Protein AF-A0A977KC44-F1 (afdb_monomer_lite)

Secondary structure (DSSP, 8-state):
-HHHHHHHHHHHHHHHHHHHHHH---HHHHHHHHHHHHHHHHTSTT-PPP-S-HHHHHHHHHHHHHHHHS-HHHHHHHHHHHHHHHHHHHHHHHHHHHHHHHHHHHHHHHHHHHH-S-HHHHHHHHHHHHHHH-HHHHHHHHHHHHHHHHHH-HHHHHHHHHHHHHHHH-----------------PPPHHHHHHHHHHHHGGGHHHHHHHHHHHHHHTT--HHHHHHHHHHHHHT---

pLDDT: mean 77.41, std 10.14, range [39.53, 91.19]

Organism: NCBI:txid940294

Sequence (239 aa):
MSCRQKRAFLDSLAKALTEISKKDANPATITLVESLSSLADNFRPRIACSPLSPKLWDTLNNYLSELLSSDLPKAKRMVENLRDSVLSLQMAELSWQQRTITILGALAALTFLVTGPSLPFYGLLGSSMIAIARPIEGGILSVFWALFLSVTQPILGALVAFAAMMTTFSFVPPSLNLEVPKVEVEAPSEEEVLKLFEEVYGRKGRDLFYFELKQLMIYGMTKEEALSELWKRLVGETT

Foldseek 3Di:
DQLVLLLVLLVLLLVLLVVLCVVDVDVVSVVLSVVSNVVSVVCPPQPARDLDDPVVSVVSVVLSVVLSVDDNVLNSVLSVLNVVLSVQQVVLLVVLLVLLLVLLVVLLVVCCVVPNPDPLSVQSVVLSVCCRRPVVSSLVSLLVSLVVCCVVPVVSSVSSPVSSCCSNPVRDRPPRPSPSPDPPPVQPPLVRLLVLQCVPVPPCSNVVSVVQLVVVVVVPDDSSRSSNVSVCVSVVVDD

Radius of gyration: 27.86 Å; chains: 1; bounding box: 51×46×85 Å

Structure (mmCIF, N/CA/C/O backbone):
data_AF-A0A977KC44-F1
#
_entry.id   AF-A0A977KC44-F1
#
loop_
_atom_site.group_PDB
_atom_site.id
_atom_site.type_symbol
_atom_site.label_atom_id
_atom_site.label_alt_id
_atom_site.label_comp_id
_atom_site.label_asym_id
_atom_site.label_entity_id
_atom_site.label_seq_id
_atom_site.pdbx_PDB_ins_code
_atom_site.Cartn_x
_atom_site.Cartn_y
_atom_site.Cartn_z
_atom_site.occupancy
_atom_site.B_iso_or_equiv
_atom_site.auth_seq_id
_atom_site.auth_comp_id
_atom_site.auth_asym_id
_atom_site.auth_atom_id
_atom_site.pdbx_PDB_model_num
ATOM 1 N N . MET A 1 1 ? -7.286 1.365 -11.464 1.00 49.03 1 MET A N 1
ATOM 2 C CA . MET A 1 1 ? -8.425 1.266 -10.516 1.00 49.03 1 MET A CA 1
ATOM 3 C C . MET A 1 1 ? -8.034 1.498 -9.042 1.00 49.03 1 MET A C 1
ATOM 5 O O . MET A 1 1 ? -8.904 1.860 -8.264 1.00 49.03 1 MET A O 1
ATOM 9 N N . SER A 1 2 ? -6.753 1.415 -8.655 1.00 63.28 2 SER A N 1
ATOM 10 C CA . SER A 1 2 ? -6.283 1.493 -7.255 1.00 63.28 2 SER A CA 1
ATOM 11 C C . SER A 1 2 ? -6.325 2.882 -6.591 1.00 63.28 2 SER A C 1
ATOM 13 O O . SER A 1 2 ? -6.512 2.984 -5.382 1.00 63.28 2 SER A O 1
ATOM 15 N N . CYS A 1 3 ? -6.212 3.972 -7.359 1.00 69.69 3 CYS A N 1
ATOM 16 C CA . CYS A 1 3 ? -6.222 5.342 -6.818 1.00 69.69 3 CYS A CA 1
ATOM 17 C C . CYS A 1 3 ? -7.530 5.710 -6.086 1.00 69.69 3 CYS A C 1
ATOM 19 O O . CYS A 1 3 ? -7.510 6.386 -5.058 1.00 69.69 3 CYS A O 1
ATOM 21 N N . ARG A 1 4 ? -8.681 5.276 -6.622 1.00 74.25 4 ARG A N 1
ATOM 22 C CA . ARG A 1 4 ? -10.002 5.608 -6.064 1.00 74.25 4 ARG A CA 1
ATOM 23 C C . ARG A 1 4 ? -10.259 4.863 -4.755 1.00 74.25 4 ARG A C 1
ATOM 25 O O . ARG A 1 4 ? -10.758 5.469 -3.817 1.00 74.25 4 ARG A O 1
ATOM 32 N N . GLN A 1 5 ? -9.877 3.587 -4.696 1.00 75.50 5 GLN A N 1
ATOM 33 C CA . GLN A 1 5 ? -10.020 2.749 -3.503 1.00 75.50 5 GLN A CA 1
ATOM 34 C C . GLN A 1 5 ? -9.114 3.225 -2.366 1.00 75.50 5 GLN A C 1
ATOM 36 O O . GLN A 1 5 ? -9.592 3.379 -1.249 1.00 75.50 5 GLN A O 1
ATOM 41 N N . LYS A 1 6 ? -7.852 3.567 -2.660 1.00 76.19 6 LYS A N 1
ATOM 42 C CA . LYS A 1 6 ? -6.929 4.163 -1.681 1.00 76.19 6 LYS A CA 1
ATOM 43 C C . LYS A 1 6 ? -7.478 5.455 -1.076 1.00 76.19 6 LYS A C 1
ATOM 45 O O . LYS A 1 6 ? -7.459 5.624 0.137 1.00 76.19 6 LYS A O 1
ATOM 50 N N . ARG A 1 7 ? -8.002 6.362 -1.911 1.00 76.94 7 ARG A N 1
ATOM 51 C CA . ARG A 1 7 ? -8.624 7.605 -1.426 1.00 76.94 7 ARG A CA 1
ATOM 52 C C . ARG A 1 7 ? -9.859 7.316 -0.568 1.00 76.94 7 ARG A C 1
ATOM 54 O O . ARG A 1 7 ? -9.969 7.865 0.518 1.00 76.94 7 ARG A O 1
ATOM 61 N N . ALA A 1 8 ? -10.738 6.424 -1.027 1.00 80.31 8 ALA A N 1
ATOM 62 C CA . ALA A 1 8 ? -11.927 6.031 -0.275 1.00 80.31 8 ALA A CA 1
ATOM 63 C C . ALA A 1 8 ? -11.578 5.415 1.092 1.00 80.31 8 ALA A C 1
ATOM 65 O O . ALA A 1 8 ? -12.231 5.739 2.082 1.00 80.31 8 ALA A O 1
ATOM 66 N N . PHE A 1 9 ? -10.526 4.593 1.157 1.00 82.69 9 PHE A N 1
ATOM 67 C CA . PHE A 1 9 ? -10.011 4.044 2.410 1.00 82.69 9 PHE A CA 1
ATOM 68 C C . PHE A 1 9 ? -9.520 5.149 3.349 1.00 82.69 9 PHE A C 1
ATOM 70 O O . PHE A 1 9 ? -9.960 5.201 4.489 1.00 82.69 9 PHE A O 1
ATOM 77 N N . LEU A 1 10 ? -8.668 6.067 2.878 1.00 78.75 10 LEU A N 1
ATOM 78 C CA . LEU A 1 10 ? -8.140 7.161 3.708 1.00 78.75 10 LEU A CA 1
ATOM 79 C C . LEU A 1 10 ? -9.250 8.076 4.243 1.00 78.75 10 LEU A C 1
ATOM 81 O O . LEU A 1 10 ? -9.217 8.481 5.403 1.00 78.75 10 LEU A O 1
ATOM 85 N N . ASP A 1 11 ? -10.258 8.366 3.420 1.00 80.69 11 ASP A N 1
ATOM 86 C CA . ASP A 1 11 ? -11.417 9.157 3.838 1.00 80.69 11 ASP A CA 1
ATOM 87 C C . ASP A 1 11 ? -12.273 8.411 4.876 1.00 80.69 11 ASP A C 1
ATOM 89 O O . ASP A 1 11 ? -12.787 9.025 5.813 1.00 80.69 11 ASP A O 1
ATOM 93 N N . SER A 1 12 ? -12.412 7.091 4.732 1.00 82.38 12 SER A N 1
ATOM 94 C CA . SER A 1 12 ? -13.148 6.240 5.678 1.00 82.38 12 SER A CA 1
ATOM 95 C C . SER A 1 12 ? -12.388 6.061 6.993 1.00 82.38 12 SER A C 1
ATOM 97 O O . SER A 1 12 ? -12.992 6.124 8.058 1.00 82.38 12 SER A O 1
ATOM 99 N N . LEU A 1 13 ? -11.061 5.929 6.931 1.00 82.38 13 LEU A N 1
ATOM 100 C CA . LEU A 1 13 ? -10.166 5.875 8.082 1.00 82.38 13 LEU A CA 1
ATOM 101 C C . LEU A 1 13 ? -10.274 7.152 8.921 1.00 82.38 13 LEU A C 1
ATOM 103 O O . LEU A 1 13 ? -10.501 7.074 10.124 1.00 82.38 13 LEU A O 1
ATOM 107 N N . ALA A 1 14 ? -10.181 8.328 8.294 1.00 78.19 14 ALA A N 1
ATOM 108 C CA . ALA A 1 14 ? -10.301 9.606 8.999 1.00 78.19 14 ALA A CA 1
ATOM 109 C C . ALA A 1 14 ? -11.661 9.752 9.710 1.00 78.19 14 ALA A C 1
ATOM 111 O O . ALA A 1 14 ? -11.735 10.196 10.859 1.00 78.19 14 ALA A O 1
ATOM 112 N N . LYS A 1 15 ? -12.750 9.322 9.060 1.00 80.31 15 LYS A N 1
ATOM 113 C CA . LYS A 1 15 ? -14.084 9.290 9.680 1.00 80.31 15 LYS A CA 1
ATOM 114 C C . LYS A 1 15 ? -14.148 8.313 10.853 1.00 80.31 15 LYS A C 1
ATOM 116 O O . LYS A 1 15 ? -14.605 8.693 11.923 1.00 80.31 15 LYS A O 1
ATOM 121 N N . ALA A 1 16 ? -13.638 7.095 10.688 1.00 78.19 16 ALA A N 1
ATOM 122 C CA . ALA A 1 16 ? -13.672 6.090 11.746 1.00 78.19 16 ALA A CA 1
ATOM 123 C C . ALA A 1 16 ? -12.888 6.527 12.990 1.00 78.19 16 ALA A C 1
ATOM 125 O O . ALA A 1 16 ? -13.365 6.390 14.115 1.00 78.19 16 ALA A O 1
ATOM 126 N N . LEU A 1 17 ? -11.718 7.132 12.792 1.00 74.75 17 LEU A N 1
ATOM 127 C CA . LEU A 1 17 ? -10.890 7.628 13.887 1.00 74.75 17 LEU A CA 1
ATOM 128 C C . LEU A 1 17 ? -11.552 8.793 14.636 1.00 74.75 17 LEU A C 1
ATOM 130 O O . LEU A 1 17 ? -11.530 8.816 15.865 1.00 74.75 17 LEU A O 1
ATOM 134 N N . THR A 1 18 ? -12.198 9.719 13.920 1.00 76.88 18 THR A N 1
ATOM 135 C CA . THR A 1 18 ? -12.952 10.819 14.553 1.00 76.88 18 THR A CA 1
ATOM 136 C C . THR A 1 18 ? -14.206 10.346 15.289 1.00 76.88 18 THR A C 1
ATOM 138 O O . THR A 1 18 ? -14.611 10.974 16.264 1.00 76.88 18 THR A O 1
ATOM 141 N N . GLU A 1 19 ? -14.834 9.246 14.869 1.00 78.44 19 GLU A N 1
ATOM 142 C CA . GLU A 1 19 ? -15.931 8.630 15.625 1.00 78.44 19 GLU A CA 1
ATOM 143 C C . GLU A 1 19 ? -15.437 7.928 16.893 1.00 78.44 19 GLU A C 1
ATOM 145 O O . GLU A 1 19 ? -16.061 8.070 17.946 1.00 78.44 19 GLU A O 1
ATOM 150 N N . ILE A 1 20 ? -14.296 7.237 16.837 1.00 73.56 20 ILE A N 1
ATOM 151 C CA . ILE A 1 20 ? -13.690 6.606 18.018 1.00 73.56 20 ILE A CA 1
ATOM 152 C C . ILE A 1 20 ? -13.250 7.653 19.043 1.00 73.56 20 ILE A C 1
ATOM 154 O O . ILE A 1 20 ? -13.555 7.497 20.224 1.00 73.56 20 ILE A O 1
ATOM 158 N N . SER A 1 21 ? -12.616 8.752 18.618 1.00 72.62 21 SER A N 1
ATOM 159 C CA . SER A 1 21 ? -12.191 9.808 19.552 1.00 72.62 21 SER A CA 1
ATOM 160 C C . SER A 1 21 ? -13.361 10.520 20.236 1.00 72.62 21 SER A C 1
ATOM 162 O O . SER A 1 21 ? -13.173 11.161 21.262 1.00 72.62 21 SER A O 1
ATOM 164 N N . LYS A 1 22 ? -14.570 10.454 19.665 1.00 78.06 22 LYS A N 1
ATOM 165 C CA . LYS A 1 22 ? -15.790 10.965 20.309 1.00 78.06 22 LYS A CA 1
ATOM 166 C C . LYS A 1 22 ? -16.360 9.987 21.334 1.00 78.06 22 LYS A C 1
ATOM 168 O O . LYS A 1 22 ? -17.020 10.430 22.268 1.00 78.06 22 LYS A O 1
ATOM 173 N N . LYS A 1 23 ? -16.148 8.680 21.143 1.00 72.19 23 LYS A N 1
ATOM 174 C CA . LYS A 1 23 ? -16.611 7.621 22.054 1.00 72.19 23 LYS A CA 1
ATOM 175 C C . LYS A 1 23 ? -15.686 7.443 23.264 1.00 72.19 23 LYS A C 1
ATOM 177 O O . LYS A 1 23 ? -16.168 7.045 24.317 1.00 72.19 23 LYS A O 1
ATOM 182 N N . ASP A 1 24 ? -14.394 7.741 23.123 1.00 67.19 24 ASP A N 1
ATOM 183 C CA . ASP A 1 24 ? -13.394 7.613 24.187 1.00 67.19 24 ASP A CA 1
ATOM 184 C C . ASP A 1 24 ? -12.770 8.976 24.536 1.00 67.19 24 ASP A C 1
ATOM 186 O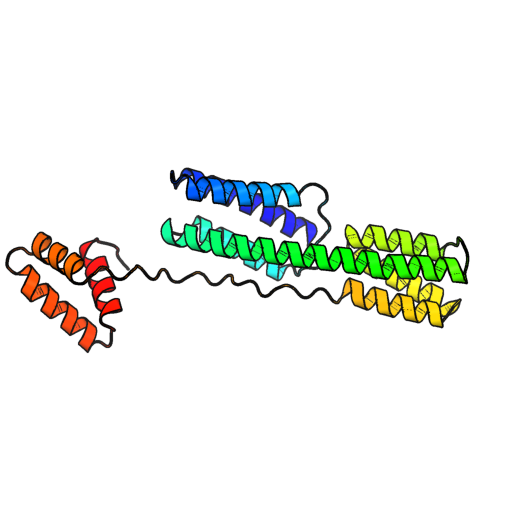 O . ASP A 1 24 ? -12.088 9.586 23.715 1.00 67.19 24 ASP A O 1
ATOM 190 N N . ALA A 1 25 ? -12.981 9.447 25.770 1.00 66.88 25 ALA A N 1
ATOM 191 C CA . ALA A 1 25 ? -12.403 10.696 26.276 1.00 66.88 25 ALA A CA 1
ATOM 192 C C . ALA A 1 25 ? -10.942 10.542 26.750 1.00 66.88 25 ALA A C 1
ATOM 194 O O . ALA A 1 25 ? -10.358 11.490 27.281 1.00 66.88 25 ALA A O 1
ATOM 195 N N . ASN A 1 26 ? -10.344 9.356 26.600 1.00 72.88 26 ASN A N 1
ATOM 196 C CA . ASN A 1 26 ? -8.974 9.108 27.022 1.00 72.88 26 ASN A CA 1
ATOM 197 C C . ASN A 1 26 ? -7.965 9.895 26.154 1.00 72.88 26 ASN A C 1
ATOM 199 O O . ASN A 1 26 ? -7.903 9.691 24.936 1.00 72.88 26 ASN A O 1
ATOM 203 N N . PRO A 1 27 ? -7.107 10.741 26.759 1.00 67.69 27 PRO A N 1
ATOM 204 C CA . PRO A 1 27 ? -6.123 11.541 26.029 1.00 67.69 27 PRO A CA 1
ATOM 205 C C . PRO A 1 27 ? -5.129 10.707 25.206 1.00 67.69 27 PRO A C 1
ATOM 207 O O . PRO A 1 27 ? -4.662 11.188 24.174 1.00 67.69 27 PRO A O 1
ATOM 210 N N . ALA A 1 28 ? -4.836 9.461 25.602 1.00 62.56 28 ALA A N 1
ATOM 211 C CA . ALA A 1 28 ? -3.965 8.557 24.844 1.00 62.56 28 ALA A CA 1
ATOM 212 C C . ALA A 1 28 ? -4.612 8.078 23.530 1.00 62.56 28 ALA A C 1
ATOM 214 O O . ALA A 1 28 ? -3.948 7.982 22.498 1.00 62.56 28 ALA A O 1
ATOM 215 N N . THR A 1 29 ? -5.920 7.814 23.550 1.00 63.91 29 THR A N 1
ATOM 216 C CA . THR A 1 29 ? -6.685 7.415 22.360 1.00 63.91 29 THR A CA 1
ATOM 217 C C . THR A 1 29 ? -6.819 8.591 21.394 1.00 63.91 29 THR A C 1
ATOM 219 O O . THR A 1 29 ? -6.657 8.416 20.188 1.00 63.91 29 THR A O 1
ATOM 222 N N . ILE A 1 30 ? -7.012 9.806 21.921 1.00 70.94 30 ILE A N 1
ATOM 223 C CA . ILE A 1 30 ? -7.046 11.047 21.133 1.00 70.94 30 ILE A CA 1
ATOM 224 C C . ILE A 1 30 ? -5.702 11.290 20.433 1.00 70.94 30 ILE A C 1
ATOM 226 O O . ILE A 1 30 ? -5.685 11.500 19.223 1.00 70.94 30 ILE A O 1
ATOM 230 N N . THR A 1 31 ? -4.571 11.179 21.141 1.00 72.19 31 THR A N 1
ATOM 231 C CA . THR A 1 31 ? -3.240 11.357 20.521 1.00 72.19 31 THR A CA 1
ATOM 232 C C . THR A 1 31 ? -2.954 10.304 19.453 1.00 72.19 31 THR A C 1
ATOM 234 O O . THR A 1 31 ? -2.363 10.609 18.416 1.00 72.19 31 THR A O 1
ATOM 237 N N . LEU A 1 32 ? -3.387 9.060 19.670 1.00 66.31 32 LEU A N 1
ATOM 238 C CA . LEU A 1 32 ? -3.211 7.984 18.700 1.00 66.31 32 LEU A CA 1
ATOM 239 C C . LEU A 1 32 ? -4.059 8.227 17.439 1.00 66.31 32 LEU A C 1
ATOM 241 O O . LEU A 1 32 ? -3.541 8.117 16.324 1.00 66.31 32 LEU A O 1
ATOM 245 N N . VAL A 1 33 ? -5.311 8.662 17.606 1.00 69.88 33 VAL A N 1
ATOM 246 C CA . VAL A 1 33 ? -6.205 9.097 16.520 1.00 69.88 33 VAL A CA 1
ATOM 247 C C . VAL A 1 33 ? -5.628 10.286 15.750 1.00 69.88 33 VAL A C 1
ATOM 249 O O . VAL A 1 33 ? -5.590 10.248 14.520 1.00 69.88 33 VAL A O 1
ATOM 252 N N . GLU A 1 34 ? -5.138 11.317 16.434 1.00 72.25 34 GLU A N 1
ATOM 253 C CA . GLU A 1 34 ? -4.528 12.489 15.797 1.00 72.25 34 GLU A CA 1
ATOM 254 C C . GLU A 1 34 ? -3.266 12.114 15.016 1.00 72.25 34 GLU A C 1
ATOM 256 O O . GLU A 1 34 ? -3.075 12.578 13.890 1.00 72.25 34 GLU A O 1
ATOM 261 N N . SER A 1 35 ? -2.435 11.216 15.561 1.00 69.81 35 SER A N 1
ATOM 262 C CA . SER A 1 35 ? -1.238 10.727 14.871 1.00 69.81 35 SER A CA 1
ATOM 263 C C . SER A 1 35 ? -1.584 9.994 13.572 1.00 69.81 35 SER A C 1
ATOM 265 O O . SER A 1 35 ? -0.953 10.231 12.543 1.00 69.81 35 SER A O 1
ATOM 267 N N . LEU A 1 36 ? -2.631 9.166 13.591 1.00 67.44 36 LEU A N 1
ATOM 268 C CA . LEU A 1 36 ? -3.137 8.443 12.428 1.00 67.44 36 LEU A CA 1
ATOM 269 C C . LEU A 1 36 ? -3.816 9.366 11.414 1.00 67.44 36 LEU A C 1
ATOM 271 O O . LEU A 1 36 ? -3.618 9.197 10.212 1.00 67.44 36 LEU A O 1
ATOM 275 N N . SER A 1 37 ? -4.584 10.352 11.880 1.00 70.56 37 SER A N 1
ATOM 276 C CA . SER A 1 37 ? -5.214 11.356 11.017 1.00 70.56 37 SER A CA 1
ATOM 277 C C . SER A 1 37 ? -4.159 12.200 10.306 1.00 70.56 37 SER A C 1
ATOM 279 O O . SER A 1 37 ? -4.237 12.383 9.096 1.00 70.56 37 SER A O 1
ATOM 281 N N . SER A 1 38 ? -3.125 12.640 11.027 1.00 74.75 38 SER A N 1
ATOM 282 C CA . SER A 1 38 ? -1.969 13.336 10.452 1.00 74.75 38 SER A CA 1
ATOM 283 C C . SER A 1 38 ? -1.238 12.464 9.427 1.00 74.75 38 SER A C 1
ATOM 285 O O . SER A 1 38 ? -0.867 12.933 8.350 1.00 74.75 38 SER A O 1
ATOM 287 N N . LEU A 1 39 ? -1.086 11.165 9.704 1.00 68.44 39 LEU A N 1
ATOM 288 C CA . LEU A 1 39 ? -0.510 10.213 8.755 1.00 68.44 39 LEU A CA 1
ATOM 289 C C . LEU A 1 39 ? -1.356 10.101 7.473 1.00 68.44 39 LEU A C 1
ATOM 291 O O . LEU A 1 39 ? -0.819 10.148 6.366 1.00 68.44 39 LEU A O 1
ATOM 295 N N . ALA A 1 40 ? -2.679 9.994 7.621 1.00 67.06 40 ALA A N 1
ATOM 296 C CA . ALA A 1 40 ? -3.627 9.916 6.514 1.00 67.06 40 ALA A CA 1
ATOM 297 C C . ALA A 1 40 ? -3.673 11.215 5.688 1.00 67.06 40 ALA A C 1
ATOM 299 O O . ALA A 1 40 ? -3.756 11.164 4.458 1.00 67.06 40 ALA A O 1
ATOM 300 N N . ASP A 1 41 ? -3.560 12.377 6.332 1.00 67.12 41 ASP A N 1
ATOM 301 C CA . ASP A 1 41 ? -3.487 13.669 5.651 1.00 67.12 41 ASP A CA 1
ATOM 302 C C . ASP A 1 41 ? -2.151 13.864 4.929 1.00 67.12 41 ASP A C 1
ATOM 304 O O . ASP A 1 41 ? -2.148 14.339 3.795 1.00 67.12 41 ASP A O 1
ATOM 308 N N . ASN A 1 42 ? -1.031 13.396 5.488 1.00 64.88 42 ASN A N 1
ATOM 309 C CA . ASN A 1 42 ? 0.258 13.352 4.785 1.00 64.88 42 ASN A CA 1
ATOM 310 C C . ASN A 1 42 ? 0.229 12.438 3.544 1.00 64.88 42 ASN A C 1
ATOM 312 O O . ASN A 1 42 ? 0.993 12.643 2.600 1.00 64.88 42 ASN A O 1
ATOM 316 N N . PHE A 1 43 ? -0.691 11.472 3.492 1.00 62.97 43 PHE A N 1
ATOM 317 C CA . PHE A 1 43 ? -0.933 10.622 2.322 1.00 62.97 43 PHE A CA 1
ATOM 318 C C . PHE A 1 43 ?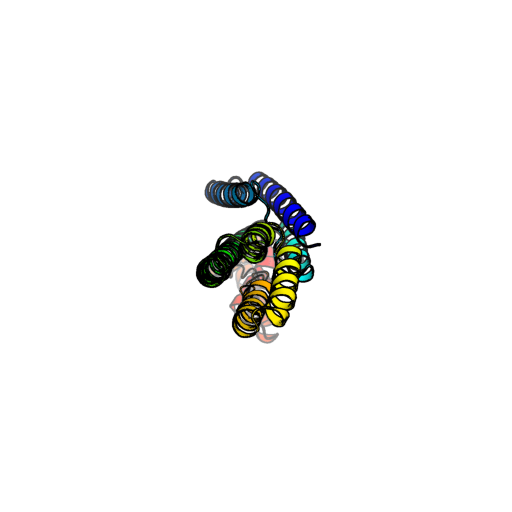 -1.690 11.330 1.180 1.00 62.97 43 PHE A C 1
ATOM 320 O O . PHE A 1 43 ? -1.638 10.879 0.031 1.00 62.97 43 PHE A O 1
ATOM 327 N N . ARG A 1 44 ? -2.412 12.425 1.459 1.00 57.25 44 ARG A N 1
ATOM 328 C CA . ARG A 1 44 ? -3.280 13.120 0.490 1.00 57.25 44 ARG A CA 1
ATOM 329 C C . ARG A 1 44 ? -2.587 13.996 -0.573 1.00 57.25 44 ARG A C 1
ATOM 331 O O . ARG A 1 44 ? -3.152 14.053 -1.670 1.00 57.25 44 ARG A O 1
ATOM 338 N N . PRO A 1 45 ? -1.434 14.677 -0.379 1.00 46.16 45 PRO A N 1
ATOM 339 C CA . PRO A 1 45 ? -1.082 15.790 -1.270 1.00 46.16 45 PRO A CA 1
ATOM 340 C C . PRO A 1 45 ? -0.601 15.399 -2.672 1.00 46.16 45 PRO A C 1
ATOM 342 O O . PRO A 1 45 ? -0.571 16.253 -3.552 1.00 46.16 45 PRO A O 1
ATOM 345 N N . ARG A 1 46 ? -0.243 14.137 -2.932 1.00 52.88 46 ARG A N 1
ATOM 346 C CA . ARG A 1 46 ? 0.118 13.637 -4.272 1.00 52.88 46 ARG A CA 1
ATOM 347 C C . ARG A 1 46 ? -0.168 12.144 -4.332 1.00 52.88 46 ARG A C 1
ATOM 349 O O . ARG A 1 46 ? 0.752 11.345 -4.203 1.00 52.88 46 ARG A O 1
ATOM 356 N N . ILE A 1 47 ? -1.439 11.754 -4.449 1.00 55.41 47 ILE A N 1
ATOM 357 C CA . ILE A 1 47 ? -1.813 10.331 -4.429 1.00 55.41 47 ILE A CA 1
ATOM 358 C C . ILE A 1 47 ? -1.279 9.651 -5.695 1.00 55.41 47 ILE A C 1
ATOM 360 O O . ILE A 1 47 ? -1.963 9.556 -6.712 1.00 55.41 47 ILE A O 1
ATOM 364 N N . ALA A 1 48 ? -0.040 9.179 -5.612 1.00 57.19 48 ALA A N 1
ATOM 365 C CA . ALA A 1 48 ? 0.482 8.121 -6.443 1.00 57.19 48 ALA A CA 1
ATOM 366 C C . ALA A 1 48 ? -0.499 6.951 -6.393 1.00 57.19 48 ALA A C 1
ATOM 368 O O . ALA A 1 48 ? -0.873 6.490 -5.305 1.00 57.19 48 ALA A O 1
ATOM 369 N N . CYS A 1 49 ? -0.951 6.487 -7.556 1.00 68.44 49 CYS A N 1
ATOM 370 C CA . CYS A 1 49 ? -1.739 5.272 -7.615 1.00 68.44 49 CYS A CA 1
ATOM 371 C C . CYS A 1 49 ? -0.903 4.141 -7.034 1.00 68.44 49 CYS A C 1
ATOM 373 O O . CYS A 1 49 ? 0.249 3.954 -7.404 1.00 68.44 49 CYS A O 1
ATOM 375 N N . SER A 1 50 ? -1.480 3.417 -6.082 1.00 66.31 50 SER A N 1
ATOM 376 C CA . SER A 1 50 ? -0.787 2.289 -5.482 1.00 66.31 50 SER A CA 1
ATOM 377 C C . SER A 1 50 ? -0.715 1.132 -6.484 1.00 66.31 50 SER A C 1
ATOM 379 O O . SER A 1 50 ? -1.707 0.899 -7.189 1.00 66.31 50 SER A O 1
ATOM 381 N N . PRO A 1 51 ? 0.399 0.385 -6.556 1.00 68.06 51 PRO A N 1
ATOM 382 C CA . PRO A 1 51 ? 0.454 -0.885 -7.281 1.00 68.06 51 PRO A CA 1
ATOM 383 C C . PRO A 1 51 ? -0.323 -2.008 -6.564 1.00 68.06 51 PRO A C 1
ATOM 385 O O . PRO A 1 51 ? -0.471 -3.098 -7.112 1.00 68.06 51 PRO A O 1
ATOM 388 N N . LEU A 1 52 ? -0.836 -1.755 -5.352 1.00 73.62 52 LEU A N 1
ATOM 389 C CA . LEU A 1 52 ? -1.607 -2.710 -4.556 1.00 73.62 52 LEU A CA 1
ATOM 390 C C . LEU A 1 52 ? -2.893 -3.174 -5.251 1.00 73.62 52 LEU A C 1
ATOM 392 O O . LEU A 1 52 ? -3.586 -2.401 -5.922 1.00 73.62 52 LEU A O 1
ATOM 396 N N . SER A 1 53 ? -3.233 -4.448 -5.031 1.00 72.25 53 SER A N 1
ATOM 397 C CA . SER A 1 53 ? -4.428 -5.060 -5.605 1.00 72.25 53 SER A CA 1
ATOM 398 C C . SER A 1 53 ? -5.714 -4.465 -5.007 1.00 72.25 53 SER A C 1
ATOM 400 O O . SER A 1 53 ? -5.736 -4.103 -3.828 1.00 72.25 53 SER A O 1
ATOM 402 N N . PRO A 1 54 ? -6.814 -4.406 -5.780 1.00 73.94 54 PRO A N 1
ATOM 403 C CA . PRO A 1 54 ? -8.125 -3.994 -5.274 1.00 73.94 54 PRO A CA 1
ATOM 404 C C . PRO A 1 54 ? -8.556 -4.774 -4.028 1.00 73.94 54 PRO A C 1
ATOM 406 O O . PRO A 1 54 ? -9.022 -4.182 -3.062 1.00 73.94 54 PRO A O 1
ATOM 409 N N . LYS A 1 55 ? -8.284 -6.087 -4.016 1.00 79.00 55 LYS A N 1
ATOM 410 C CA . LYS A 1 55 ? -8.630 -6.995 -2.918 1.00 79.00 55 LYS A CA 1
ATOM 411 C C . LYS A 1 55 ? -8.032 -6.561 -1.579 1.00 79.00 55 LYS A C 1
ATOM 413 O O . LYS A 1 55 ? -8.701 -6.677 -0.563 1.00 79.00 55 LYS A O 1
ATOM 418 N N . LEU A 1 56 ? -6.794 -6.059 -1.564 1.00 81.62 56 LEU A N 1
ATOM 419 C CA . LEU A 1 56 ? -6.163 -5.589 -0.328 1.00 81.62 56 LEU A CA 1
ATOM 420 C C . LEU A 1 56 ? -6.865 -4.343 0.228 1.00 81.62 56 LEU A C 1
ATOM 422 O O . LEU A 1 56 ? -7.096 -4.258 1.432 1.00 81.62 56 LEU A O 1
ATOM 426 N N . TRP A 1 57 ? -7.256 -3.409 -0.642 1.00 79.56 57 TRP A N 1
ATOM 427 C CA . TRP A 1 57 ? -8.035 -2.239 -0.231 1.00 79.56 57 TRP A CA 1
ATOM 428 C C . TRP A 1 57 ? -9.433 -2.619 0.255 1.00 79.56 57 TRP A C 1
ATOM 430 O O . TRP A 1 57 ? -9.916 -2.038 1.223 1.00 79.56 57 TRP A O 1
ATOM 440 N N . ASP A 1 58 ? -10.063 -3.612 -0.370 1.00 81.00 58 ASP A N 1
ATOM 441 C CA . ASP A 1 58 ? -11.361 -4.122 0.069 1.00 81.00 58 ASP A CA 1
ATOM 442 C C . ASP A 1 58 ? -11.256 -4.777 1.459 1.00 81.00 58 ASP A C 1
ATOM 444 O O . ASP A 1 58 ? -12.069 -4.482 2.333 1.00 81.00 58 ASP A O 1
ATOM 448 N N . THR A 1 59 ? -10.209 -5.571 1.723 1.00 83.56 59 THR A N 1
ATOM 449 C CA . THR A 1 59 ? -9.938 -6.132 3.062 1.00 83.56 59 THR A CA 1
ATOM 450 C C . THR A 1 59 ? -9.762 -5.037 4.115 1.00 83.56 59 THR A C 1
ATOM 452 O O . THR A 1 59 ? -10.341 -5.124 5.195 1.00 83.56 59 THR A O 1
ATOM 455 N N . LEU A 1 60 ? -9.000 -3.987 3.804 1.00 82.81 60 LEU A N 1
ATOM 456 C CA . LEU A 1 60 ? -8.788 -2.856 4.710 1.00 82.81 60 LEU A CA 1
ATOM 457 C C . LEU A 1 60 ? -10.084 -2.078 4.995 1.00 82.81 60 LEU A C 1
ATOM 459 O O . LEU A 1 60 ? -10.323 -1.671 6.131 1.00 82.81 60 LEU A O 1
ATOM 463 N N . ASN A 1 61 ? -10.944 -1.902 3.990 1.00 82.44 61 ASN A N 1
ATOM 464 C CA . ASN A 1 61 ? -12.256 -1.271 4.166 1.00 82.44 61 ASN A CA 1
ATOM 465 C C . ASN A 1 61 ? -13.204 -2.130 5.017 1.00 82.44 61 ASN A C 1
ATOM 467 O O . ASN A 1 61 ? -13.949 -1.596 5.841 1.00 82.44 61 ASN A O 1
ATOM 471 N N . ASN A 1 62 ? -13.157 -3.454 4.857 1.00 84.06 62 ASN A N 1
ATOM 472 C CA . ASN A 1 62 ? -13.923 -4.374 5.696 1.00 84.06 62 ASN A CA 1
ATOM 473 C C . ASN A 1 62 ? -13.441 -4.320 7.154 1.00 84.06 62 ASN A C 1
ATOM 475 O O . ASN A 1 62 ? -14.266 -4.229 8.058 1.00 84.06 62 ASN A O 1
ATOM 479 N N . TYR A 1 63 ? -12.123 -4.275 7.377 1.00 84.75 63 TYR A N 1
ATOM 480 C CA . TYR A 1 63 ? -11.540 -4.138 8.716 1.00 84.75 63 TYR A CA 1
ATOM 481 C C . TYR A 1 63 ? -11.951 -2.825 9.400 1.00 84.75 63 TYR A C 1
ATOM 483 O O . TYR A 1 63 ? -12.304 -2.815 10.576 1.00 84.75 63 TYR A O 1
ATOM 491 N N . LEU A 1 64 ? -11.979 -1.717 8.650 1.00 83.06 64 LEU A N 1
ATOM 492 C CA . LEU A 1 64 ? -12.503 -0.434 9.135 1.00 83.06 64 LEU A CA 1
ATOM 493 C C . LEU A 1 64 ? -13.983 -0.502 9.516 1.00 83.06 64 LEU A C 1
ATOM 495 O O . LEU A 1 64 ? -14.393 0.084 10.516 1.00 83.06 64 LEU A O 1
ATOM 499 N N . SER A 1 65 ? -14.779 -1.207 8.713 1.00 82.50 65 SER A N 1
ATOM 500 C CA . SER A 1 65 ? -16.205 -1.388 8.982 1.00 82.50 65 SER A CA 1
ATOM 501 C C . SER A 1 65 ? -16.420 -2.177 10.278 1.00 82.50 65 SER A C 1
ATOM 503 O O . SER A 1 65 ? -17.245 -1.784 11.097 1.00 82.50 65 SER A O 1
ATOM 505 N N . GLU A 1 66 ? -15.625 -3.227 10.512 1.00 82.94 66 GLU A N 1
ATOM 506 C CA . GLU A 1 66 ? -15.678 -4.011 11.751 1.00 82.94 66 GLU A CA 1
ATOM 507 C C . GLU A 1 66 ? -15.239 -3.199 12.980 1.00 82.94 66 GLU A C 1
ATOM 509 O O . GLU A 1 66 ? -15.839 -3.308 14.054 1.00 82.94 66 GLU A O 1
ATOM 514 N N . LEU A 1 67 ? -14.224 -2.349 12.822 1.00 81.94 67 LEU A N 1
ATOM 515 C CA . LEU A 1 67 ? -13.729 -1.446 13.862 1.00 81.94 67 LEU A CA 1
ATOM 516 C C . LEU A 1 67 ? -14.795 -0.434 14.310 1.00 81.94 67 LEU A C 1
ATOM 518 O O . LEU A 1 67 ? -14.904 -0.155 15.501 1.00 81.94 67 LEU A O 1
ATOM 522 N N . LEU A 1 68 ? -15.629 0.062 13.391 1.00 77.44 68 LEU A N 1
ATOM 523 C CA . LEU A 1 68 ? -16.745 0.959 13.716 1.00 77.44 68 LEU A CA 1
ATOM 524 C C . LEU A 1 68 ? -17.884 0.268 14.483 1.00 77.44 68 LEU A C 1
ATOM 526 O O . LEU A 1 68 ? -18.545 0.910 15.305 1.00 77.44 68 LEU A O 1
ATOM 530 N N . SER A 1 69 ? -18.106 -1.023 14.221 1.00 79.69 69 SER A N 1
ATOM 531 C CA . SER A 1 69 ? -19.143 -1.837 14.869 1.00 79.69 69 SER A CA 1
ATOM 532 C C . SER A 1 69 ? -18.695 -2.534 16.160 1.00 79.69 69 SER A C 1
ATOM 534 O O . SER A 1 69 ? -19.515 -3.183 16.798 1.00 79.69 69 SER A O 1
ATOM 536 N N . SER A 1 70 ? -17.414 -2.449 16.524 1.00 77.06 70 SER A N 1
ATOM 537 C CA . SER A 1 70 ? -16.842 -3.162 17.674 1.00 77.06 70 SER A CA 1
ATOM 538 C C . SER A 1 70 ? -16.920 -2.360 18.980 1.00 77.06 70 SER A C 1
ATOM 540 O O . SER A 1 70 ? -16.930 -1.127 18.969 1.00 77.06 70 SER A O 1
ATOM 542 N N . ASP A 1 71 ? -16.902 -3.069 20.112 1.00 77.19 71 ASP A N 1
ATOM 543 C CA . ASP A 1 71 ? -16.828 -2.469 21.449 1.00 77.19 71 ASP A CA 1
ATOM 544 C C . ASP A 1 71 ? -15.506 -1.729 21.686 1.00 77.19 71 ASP A C 1
ATOM 546 O O . ASP A 1 71 ? -14.475 -2.053 21.090 1.00 77.19 71 ASP A O 1
ATOM 550 N N . LEU A 1 72 ? -15.512 -0.753 22.601 1.00 70.25 72 LEU A N 1
ATOM 551 C CA . LEU A 1 72 ? -14.391 0.168 22.847 1.00 70.25 72 LEU A CA 1
ATOM 552 C C . LEU A 1 72 ? -13.023 -0.527 23.077 1.00 70.25 72 LEU A C 1
ATOM 554 O O . LEU A 1 72 ? -12.039 -0.104 22.463 1.00 70.25 72 LEU A O 1
ATOM 558 N N . PRO A 1 73 ? -12.917 -1.609 23.883 1.00 72.25 73 PRO A N 1
ATOM 559 C CA . PRO A 1 73 ? -11.642 -2.297 24.110 1.00 72.25 73 PRO A CA 1
ATOM 560 C C . PRO A 1 73 ? -11.123 -3.007 22.853 1.00 72.25 73 PRO A C 1
ATOM 562 O O . PRO A 1 73 ? -9.929 -2.957 22.545 1.00 72.25 73 PRO A O 1
ATOM 565 N N . LYS A 1 74 ? -12.032 -3.637 22.097 1.00 76.06 74 LYS A N 1
ATOM 566 C CA . LYS A 1 74 ? -11.731 -4.314 20.831 1.00 76.06 74 LYS A CA 1
ATOM 567 C C . LYS A 1 74 ? -11.307 -3.294 19.774 1.00 76.06 74 LYS A C 1
ATOM 569 O O . LYS A 1 74 ? -10.274 -3.468 19.132 1.00 76.06 74 LYS A O 1
ATOM 574 N N . ALA A 1 75 ? -12.049 -2.193 19.661 1.00 73.06 75 ALA A N 1
ATOM 575 C CA . ALA A 1 75 ? -11.754 -1.098 18.748 1.00 73.06 75 ALA A CA 1
ATOM 576 C C . ALA A 1 75 ? -10.358 -0.512 19.002 1.00 73.06 75 ALA A C 1
ATOM 578 O O . ALA A 1 75 ? -9.607 -0.325 18.050 1.00 73.06 75 ALA A O 1
ATOM 579 N N . LYS A 1 76 ? -9.955 -0.305 20.264 1.00 72.38 76 LYS A N 1
ATOM 580 C CA . LYS A 1 76 ? -8.624 0.228 20.598 1.00 72.38 76 LYS A CA 1
ATOM 581 C C . LYS A 1 76 ? -7.481 -0.651 20.077 1.00 72.38 76 LYS A C 1
ATOM 583 O O . LYS A 1 76 ? -6.600 -0.141 19.389 1.00 72.38 76 LYS A O 1
ATOM 588 N N . ARG A 1 77 ? -7.527 -1.967 20.325 1.00 76.25 77 ARG A N 1
ATOM 589 C CA . ARG A 1 77 ? -6.512 -2.905 19.802 1.00 76.25 77 ARG A CA 1
ATOM 590 C C . ARG A 1 77 ? -6.530 -2.966 18.268 1.00 76.25 77 ARG A C 1
ATOM 592 O O . ARG A 1 77 ? -5.480 -3.028 17.636 1.00 76.25 77 ARG A O 1
ATOM 599 N N . MET A 1 78 ? -7.712 -2.897 17.648 1.00 79.44 78 MET A N 1
ATOM 600 C CA . MET A 1 78 ? -7.827 -2.853 16.185 1.00 79.44 78 MET A CA 1
ATOM 601 C C . MET A 1 78 ? -7.231 -1.567 15.591 1.00 79.44 78 MET A C 1
ATOM 603 O O . MET A 1 78 ? -6.609 -1.627 14.534 1.00 79.44 78 MET A O 1
ATOM 607 N N . VAL A 1 79 ? -7.365 -0.414 16.260 1.00 78.75 79 VAL A N 1
ATOM 608 C CA . VAL A 1 79 ? -6.725 0.844 15.833 1.00 78.75 79 VAL A CA 1
ATOM 609 C C . VAL A 1 79 ? -5.196 0.728 15.893 1.00 78.75 79 VAL A C 1
ATOM 611 O O . VAL A 1 79 ? -4.520 1.198 14.978 1.00 78.75 79 VAL A O 1
ATOM 614 N N . GLU A 1 80 ? -4.642 0.090 16.926 1.00 75.00 80 GLU A N 1
ATOM 615 C CA . GLU A 1 80 ? -3.197 -0.160 17.041 1.00 75.00 80 GLU A CA 1
ATOM 616 C C . GLU A 1 80 ? -2.689 -1.064 15.902 1.00 75.00 80 GLU A C 1
ATOM 618 O O . GLU A 1 80 ? -1.777 -0.670 15.172 1.00 75.00 80 GLU A O 1
ATOM 623 N N . ASN A 1 81 ? -3.356 -2.194 15.642 1.00 81.50 81 ASN A N 1
ATOM 624 C CA . ASN A 1 81 ? -3.025 -3.077 14.512 1.00 81.50 81 ASN A CA 1
ATOM 625 C C . ASN A 1 81 ? -3.143 -2.357 13.158 1.00 81.50 81 ASN A C 1
ATOM 627 O O . ASN A 1 81 ? -2.328 -2.554 12.249 1.00 81.50 81 ASN A O 1
ATOM 631 N N . LEU A 1 82 ? -4.154 -1.495 13.015 1.00 82.19 82 LEU A N 1
ATOM 632 C CA . LEU A 1 82 ? -4.363 -0.695 11.815 1.00 82.19 82 LEU A CA 1
ATOM 633 C C . LEU A 1 82 ? -3.252 0.341 11.630 1.00 82.19 82 LEU A C 1
ATOM 635 O O . LEU A 1 82 ? -2.801 0.541 10.504 1.00 82.19 82 LEU A O 1
ATOM 639 N N . ARG A 1 83 ? -2.769 0.968 12.707 1.00 79.81 83 ARG A N 1
ATOM 640 C CA . ARG A 1 83 ? -1.636 1.901 12.672 1.00 79.81 83 ARG A CA 1
ATOM 641 C C . ARG A 1 83 ? -0.377 1.233 12.151 1.00 79.81 83 ARG A C 1
ATOM 643 O O . ARG A 1 83 ? 0.220 1.746 11.205 1.00 79.81 83 ARG A O 1
ATOM 650 N N . ASP A 1 84 ? -0.009 0.091 12.713 1.00 79.94 84 ASP A N 1
ATOM 651 C CA . ASP A 1 84 ? 1.197 -0.632 12.304 1.00 79.94 84 ASP A CA 1
ATOM 652 C C . ASP A 1 84 ? 1.073 -1.143 10.860 1.00 79.94 84 ASP A C 1
ATOM 654 O O . ASP A 1 84 ? 2.009 -1.048 10.058 1.00 79.94 84 ASP A O 1
ATOM 658 N N . SER A 1 85 ? -0.126 -1.585 10.477 1.00 81.81 85 SER A N 1
ATOM 659 C CA . SER A 1 85 ? -0.443 -1.982 9.103 1.00 81.81 85 SER A CA 1
ATOM 660 C C . SER A 1 85 ? -0.334 -0.812 8.118 1.00 81.81 85 SER A C 1
ATOM 662 O O . SER A 1 85 ? 0.292 -0.946 7.069 1.00 81.81 85 SER A O 1
ATOM 664 N N . VAL A 1 86 ? -0.875 0.365 8.444 1.00 79.12 86 VAL A N 1
ATOM 665 C CA . VAL A 1 86 ? -0.777 1.562 7.590 1.00 79.12 86 VAL A CA 1
ATOM 666 C C . VAL A 1 86 ? 0.671 2.053 7.489 1.00 79.12 86 VAL A C 1
ATOM 668 O O . VAL A 1 86 ? 1.122 2.384 6.392 1.00 79.12 86 VAL A O 1
ATOM 671 N N . LEU A 1 87 ? 1.429 2.045 8.591 1.00 78.31 87 LEU A N 1
ATOM 672 C CA . LEU A 1 87 ? 2.848 2.419 8.601 1.00 78.31 87 LEU A CA 1
ATOM 673 C C . LEU A 1 87 ? 3.701 1.468 7.752 1.00 78.31 87 LEU A C 1
ATOM 675 O O . LEU A 1 87 ? 4.528 1.921 6.959 1.00 78.31 87 LEU A O 1
ATOM 679 N N . SER A 1 88 ? 3.489 0.156 7.873 1.00 81.19 88 SER A N 1
ATOM 680 C CA . SER A 1 88 ? 4.213 -0.829 7.061 1.00 81.19 88 SER A CA 1
ATOM 681 C C . SER A 1 88 ? 3.895 -0.683 5.569 1.00 81.19 88 SER A C 1
ATOM 683 O O . SER A 1 88 ? 4.813 -0.696 4.744 1.00 81.19 88 SER A O 1
ATOM 685 N N . LEU A 1 89 ? 2.625 -0.448 5.210 1.00 79.88 89 LEU A N 1
ATOM 686 C CA . LEU A 1 89 ? 2.219 -0.140 3.834 1.00 79.88 89 LEU A CA 1
ATOM 687 C C . LEU A 1 89 ? 2.893 1.127 3.316 1.00 79.88 89 LEU A C 1
ATOM 689 O O . LEU A 1 89 ? 3.366 1.141 2.180 1.00 79.88 89 LEU A O 1
ATOM 693 N N . GLN A 1 90 ? 2.977 2.172 4.139 1.00 78.38 90 GLN A N 1
ATOM 694 C CA . GLN A 1 90 ? 3.633 3.422 3.769 1.00 78.38 90 GLN A CA 1
ATOM 695 C C . GLN A 1 90 ? 5.115 3.216 3.461 1.00 78.38 90 GLN A C 1
ATOM 697 O O . GLN A 1 90 ? 5.601 3.675 2.427 1.00 78.38 90 GLN A O 1
ATOM 702 N N . MET A 1 91 ? 5.831 2.507 4.331 1.00 79.06 91 MET A N 1
ATOM 703 C CA . MET A 1 91 ? 7.249 2.217 4.120 1.00 79.06 91 MET A CA 1
ATOM 704 C C . MET A 1 91 ? 7.463 1.360 2.866 1.00 79.06 91 MET A C 1
ATOM 706 O O . MET A 1 91 ? 8.379 1.625 2.083 1.00 79.06 91 MET A O 1
ATOM 710 N N . ALA A 1 92 ? 6.583 0.386 2.616 1.00 79.56 92 ALA A N 1
ATOM 711 C CA . ALA A 1 92 ? 6.622 -0.422 1.403 1.00 79.56 92 ALA A CA 1
ATOM 712 C C . ALA A 1 92 ? 6.391 0.424 0.137 1.00 79.56 92 ALA A C 1
ATOM 714 O O . ALA A 1 92 ? 7.162 0.318 -0.817 1.00 79.56 92 ALA A O 1
ATOM 715 N N . GLU A 1 93 ? 5.393 1.310 0.126 1.00 78.31 93 GLU A N 1
ATOM 716 C CA . GLU A 1 93 ? 5.133 2.207 -1.008 1.00 78.31 93 GLU A CA 1
ATOM 717 C C . GLU A 1 93 ? 6.289 3.186 -1.260 1.00 78.31 93 GLU A C 1
ATOM 719 O O . GLU A 1 93 ? 6.704 3.346 -2.409 1.00 78.31 93 GLU A O 1
ATOM 724 N N . LEU A 1 94 ? 6.852 3.794 -0.210 1.00 78.81 94 LEU A N 1
ATOM 725 C CA . LEU A 1 94 ? 8.005 4.694 -0.323 1.00 78.81 94 LEU A CA 1
ATOM 726 C C . LEU A 1 94 ? 9.237 3.970 -0.873 1.00 78.81 94 LEU A C 1
ATOM 728 O O . LEU A 1 94 ? 9.886 4.465 -1.796 1.00 78.81 94 LEU A O 1
ATOM 732 N N . SER A 1 95 ? 9.534 2.775 -0.354 1.00 80.69 95 SER A N 1
ATOM 733 C CA . SER A 1 95 ? 10.673 1.979 -0.824 1.00 80.69 95 SER A CA 1
ATOM 734 C C . SER A 1 95 ? 10.530 1.594 -2.301 1.00 80.69 95 SER A C 1
ATOM 736 O O . SER A 1 95 ? 11.491 1.689 -3.070 1.00 80.69 95 SER A O 1
ATOM 738 N N . TRP A 1 96 ? 9.317 1.240 -2.732 1.00 81.31 96 TRP A N 1
ATOM 739 C CA . TRP A 1 96 ? 9.018 0.941 -4.127 1.00 81.31 96 TRP A CA 1
ATOM 740 C C . TRP A 1 96 ? 9.149 2.173 -5.030 1.00 81.31 96 TRP A C 1
ATOM 742 O O . TRP A 1 96 ? 9.762 2.082 -6.098 1.00 81.31 96 TRP A O 1
ATOM 752 N N . GLN A 1 97 ? 8.631 3.331 -4.606 1.00 78.88 97 GLN A N 1
ATOM 753 C CA . GLN A 1 97 ? 8.779 4.585 -5.350 1.00 78.88 97 GLN A CA 1
ATOM 754 C C . GLN A 1 97 ? 10.252 4.949 -5.523 1.00 78.88 97 GLN A C 1
ATOM 756 O O . GLN A 1 97 ? 10.691 5.226 -6.639 1.00 78.88 97 GLN A O 1
ATOM 761 N N . GLN A 1 98 ? 11.029 4.892 -4.442 1.00 80.44 98 GLN A N 1
ATOM 762 C CA . GLN A 1 98 ? 12.447 5.225 -4.473 1.00 80.44 98 GLN A CA 1
ATOM 763 C C . GLN A 1 98 ? 13.224 4.274 -5.385 1.00 80.44 98 GLN A C 1
ATOM 765 O O . GLN A 1 98 ? 13.976 4.731 -6.243 1.00 80.44 98 GLN A O 1
ATOM 770 N N . ARG A 1 99 ? 12.965 2.964 -5.300 1.00 82.88 99 ARG A N 1
ATOM 771 C CA . ARG A 1 99 ? 13.554 1.970 -6.208 1.00 82.88 99 ARG A CA 1
ATOM 772 C C . ARG A 1 99 ? 13.197 2.244 -7.670 1.00 82.88 99 ARG A C 1
ATOM 774 O O . ARG A 1 99 ? 14.064 2.149 -8.536 1.00 82.88 99 ARG A O 1
ATOM 781 N N . THR A 1 100 ? 11.945 2.603 -7.945 1.00 80.19 100 THR A N 1
ATOM 782 C CA . THR A 1 100 ? 11.468 2.925 -9.297 1.00 80.19 100 THR A CA 1
ATOM 783 C C . THR A 1 100 ? 12.176 4.152 -9.863 1.00 80.19 100 THR A C 1
ATOM 785 O O . THR A 1 100 ? 12.670 4.103 -10.990 1.00 80.19 100 THR A O 1
ATOM 788 N N . ILE A 1 101 ? 12.302 5.215 -9.065 1.00 81.62 101 ILE A N 1
ATOM 789 C CA . ILE A 1 101 ? 13.034 6.435 -9.429 1.00 81.62 101 ILE A CA 1
ATOM 790 C C . ILE A 1 101 ? 14.504 6.118 -9.703 1.00 81.62 101 ILE A C 1
ATOM 792 O O . ILE A 1 101 ? 15.039 6.545 -10.722 1.00 81.62 101 ILE A O 1
ATOM 796 N N . THR A 1 102 ? 15.157 5.348 -8.830 1.00 83.81 102 THR A N 1
ATOM 797 C CA . THR A 1 102 ? 16.572 5.000 -8.988 1.00 83.81 102 THR A CA 1
ATOM 798 C C . THR A 1 102 ? 16.815 4.179 -10.250 1.00 83.81 102 THR A C 1
ATOM 800 O O . THR A 1 102 ? 17.702 4.515 -11.029 1.00 83.81 102 THR A O 1
ATOM 803 N N . ILE A 1 103 ? 16.026 3.126 -10.483 1.00 84.62 103 ILE A N 1
ATOM 804 C CA . ILE A 1 103 ? 16.215 2.232 -11.632 1.00 84.62 103 ILE A CA 1
ATOM 805 C C . ILE A 1 103 ? 15.942 2.970 -12.949 1.00 84.62 103 ILE A C 1
ATOM 807 O O . ILE A 1 103 ? 16.774 2.939 -13.856 1.00 84.62 103 ILE A O 1
ATOM 811 N N . LEU A 1 104 ? 14.796 3.649 -13.064 1.00 82.00 104 LEU A N 1
ATOM 812 C CA . LEU A 1 104 ? 14.432 4.345 -14.302 1.00 82.00 104 LEU A CA 1
ATOM 813 C C . LEU A 1 104 ? 15.303 5.585 -14.535 1.00 82.00 104 LEU A C 1
ATOM 815 O O . LEU A 1 104 ? 15.669 5.861 -15.674 1.00 82.00 104 LEU A O 1
ATOM 819 N N . GLY A 1 105 ? 15.702 6.290 -13.473 1.00 81.88 105 GLY A N 1
ATOM 820 C CA . GLY A 1 105 ? 16.641 7.409 -13.553 1.00 81.88 105 GLY A CA 1
ATOM 821 C C . GLY A 1 105 ? 18.035 6.974 -14.010 1.00 81.88 105 GLY A C 1
ATOM 822 O O . GLY A 1 105 ? 18.619 7.612 -14.886 1.00 81.88 105 GLY A O 1
ATOM 823 N N . ALA A 1 106 ? 18.546 5.851 -13.495 1.00 85.12 106 ALA A N 1
ATOM 824 C CA . ALA A 1 106 ? 19.808 5.274 -13.956 1.00 85.12 106 ALA A CA 1
ATOM 825 C C . ALA A 1 106 ? 19.739 4.859 -15.434 1.00 85.12 106 ALA A C 1
ATOM 827 O O . ALA A 1 106 ? 20.676 5.103 -16.191 1.00 85.12 106 ALA A O 1
ATOM 828 N N . LEU A 1 107 ? 18.614 4.293 -15.876 1.00 85.38 107 LEU A N 1
ATOM 829 C CA . LEU A 1 107 ? 18.413 3.939 -17.281 1.00 85.38 107 LEU A CA 1
ATOM 830 C C . LEU A 1 107 ? 18.286 5.140 -18.201 1.00 85.38 107 LEU A C 1
ATOM 832 O O . LEU A 1 107 ? 18.818 5.106 -19.310 1.00 85.38 107 LEU A O 1
ATOM 836 N N . ALA A 1 108 ? 17.623 6.204 -17.756 1.00 84.12 108 ALA A N 1
ATOM 837 C CA . ALA A 1 108 ? 17.608 7.455 -18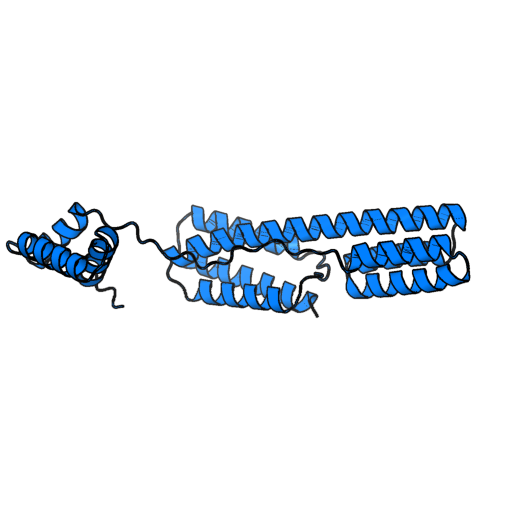.491 1.00 84.12 108 ALA A CA 1
ATOM 838 C C . ALA A 1 108 ? 19.037 8.000 -18.642 1.00 84.12 108 ALA A C 1
ATOM 840 O O . ALA A 1 108 ? 19.447 8.324 -19.753 1.00 84.12 108 ALA A O 1
ATOM 841 N N . ALA A 1 109 ? 19.834 8.011 -17.570 1.00 86.38 109 ALA A N 1
ATOM 842 C CA . ALA A 1 109 ? 21.231 8.436 -17.633 1.00 86.38 109 ALA A CA 1
ATOM 843 C C . ALA A 1 109 ? 22.068 7.563 -18.588 1.00 86.38 109 ALA A C 1
ATOM 845 O O . ALA A 1 109 ? 22.798 8.094 -19.422 1.00 86.38 109 ALA A O 1
ATOM 846 N N . LEU A 1 110 ? 21.921 6.236 -18.536 1.00 86.69 110 LEU A N 1
ATOM 847 C CA . LEU A 1 110 ? 22.587 5.318 -19.467 1.00 86.69 110 LEU A CA 1
ATOM 848 C C . LEU A 1 110 ? 22.160 5.561 -20.919 1.00 86.69 110 LEU A C 1
ATOM 850 O O . LEU A 1 110 ? 22.998 5.603 -21.815 1.00 86.69 110 LEU A O 1
ATOM 854 N N . THR A 1 111 ? 20.868 5.777 -21.156 1.00 86.00 111 THR A N 1
ATOM 855 C CA . THR A 1 111 ? 20.336 6.084 -22.490 1.00 86.00 111 THR A CA 1
ATOM 856 C C . THR A 1 111 ? 20.899 7.399 -23.015 1.00 86.00 111 THR A C 1
ATOM 858 O O . THR A 1 111 ? 21.291 7.475 -24.180 1.00 86.00 111 THR A O 1
ATOM 861 N N . PHE A 1 112 ? 21.003 8.415 -22.157 1.00 87.88 112 PHE A N 1
ATOM 862 C CA . PHE A 1 112 ? 21.638 9.686 -22.488 1.00 87.88 112 PHE A CA 1
ATOM 863 C C . PHE A 1 112 ? 23.119 9.516 -22.838 1.00 87.88 112 PHE A C 1
ATOM 865 O O . PHE A 1 112 ? 23.584 10.095 -23.811 1.00 87.88 112 PHE A O 1
ATOM 872 N N . LEU A 1 113 ? 23.862 8.693 -22.095 1.00 88.69 113 LEU A N 1
ATOM 873 C CA . LEU A 1 113 ? 25.276 8.439 -22.388 1.00 88.69 113 LEU A CA 1
ATOM 874 C C . LEU A 1 113 ? 25.480 7.744 -23.741 1.00 88.69 113 LEU A C 1
ATOM 876 O O . LEU A 1 113 ? 26.440 8.046 -24.441 1.00 88.69 113 LEU A O 1
ATOM 880 N N . VAL A 1 114 ? 24.581 6.830 -24.112 1.00 87.06 114 VAL A N 1
ATOM 881 C CA . VAL A 1 114 ? 24.690 6.059 -25.361 1.00 87.06 114 VAL A CA 1
ATOM 882 C C . VAL A 1 114 ? 24.187 6.847 -26.571 1.00 87.06 114 VAL A C 1
ATOM 884 O O . VAL A 1 114 ? 24.754 6.744 -27.654 1.00 87.06 114 VAL A O 1
ATOM 887 N N . THR A 1 115 ? 23.110 7.616 -26.408 1.00 85.12 115 THR A N 1
ATOM 888 C CA . THR A 1 115 ? 22.382 8.226 -27.536 1.00 85.12 115 THR A CA 1
ATOM 889 C C . THR A 1 115 ? 22.392 9.754 -27.536 1.00 85.12 115 THR A C 1
ATOM 891 O O . THR A 1 115 ? 21.903 10.367 -28.483 1.00 85.12 115 THR A O 1
ATOM 894 N N . GLY A 1 116 ? 22.932 10.382 -26.491 1.00 87.12 116 GLY A N 1
ATOM 895 C CA . GLY A 1 116 ? 22.788 11.813 -26.240 1.00 87.12 116 GLY A CA 1
ATOM 896 C C . GLY A 1 116 ? 21.368 12.207 -25.796 1.00 87.12 116 GLY A C 1
ATOM 897 O O . GLY A 1 116 ? 20.542 11.348 -25.468 1.00 87.12 116 GLY A O 1
ATOM 898 N N . PRO A 1 117 ? 21.051 13.517 -25.775 1.00 84.81 117 PRO A N 1
ATOM 899 C CA . PRO A 1 117 ? 19.697 14.009 -25.528 1.00 84.81 117 PRO A CA 1
ATOM 900 C C . PRO A 1 117 ? 18.785 13.632 -26.700 1.00 84.81 117 PRO A C 1
ATOM 902 O O . PRO A 1 117 ? 18.751 14.299 -27.732 1.00 84.81 117 PRO A O 1
ATOM 905 N N . SER A 1 118 ? 18.051 12.539 -26.538 1.00 86.38 118 SER A N 1
ATOM 906 C CA . SER A 1 118 ? 17.277 11.907 -27.602 1.00 86.38 118 SER A CA 1
ATOM 907 C C . SER A 1 118 ? 15.836 11.625 -27.170 1.00 86.38 118 SER A C 1
ATOM 909 O O . SER A 1 118 ? 15.497 11.669 -25.985 1.00 86.38 118 SER A O 1
ATOM 911 N N . LEU A 1 119 ? 14.965 11.311 -28.135 1.00 86.12 119 LEU A N 1
ATOM 912 C CA . LEU A 1 119 ? 13.568 10.960 -27.859 1.00 86.12 119 LEU A CA 1
ATOM 913 C C . LEU A 1 119 ? 13.439 9.793 -26.848 1.00 86.12 119 LEU A C 1
ATOM 915 O O . LEU A 1 119 ? 12.651 9.935 -25.913 1.00 86.12 119 LEU A O 1
ATOM 919 N N . PRO A 1 120 ? 14.230 8.698 -26.938 1.00 85.81 120 PRO A N 1
ATOM 920 C CA . PRO A 1 120 ? 14.218 7.641 -25.923 1.00 85.81 120 PRO A CA 1
ATOM 921 C C . PRO A 1 120 ? 14.595 8.112 -24.517 1.00 85.81 120 PRO A C 1
ATOM 923 O O . PRO A 1 120 ? 13.980 7.680 -23.545 1.00 85.81 120 PRO A O 1
ATOM 926 N N . PHE A 1 121 ? 15.569 9.018 -24.394 1.00 85.88 121 PHE A N 1
ATOM 927 C CA . PHE A 1 121 ? 15.968 9.576 -23.102 1.00 85.88 121 PHE A CA 1
ATOM 928 C C . PHE A 1 121 ? 14.825 10.359 -22.442 1.00 85.88 121 PHE A C 1
ATOM 930 O O . PHE A 1 121 ? 14.444 10.063 -21.307 1.00 85.88 121 PHE A O 1
ATOM 937 N N . TYR A 1 122 ? 14.239 11.323 -23.161 1.00 86.88 122 TYR A N 1
ATOM 938 C CA . TYR A 1 122 ? 13.113 12.111 -22.646 1.00 86.88 122 TYR A CA 1
ATOM 939 C C . TYR A 1 122 ? 11.877 11.243 -22.400 1.00 86.88 122 TYR A C 1
ATOM 941 O O . TYR A 1 122 ? 11.141 11.454 -21.437 1.00 86.88 122 TYR A O 1
ATOM 949 N N . GLY A 1 123 ? 11.686 10.230 -23.241 1.00 86.75 123 GLY A N 1
ATOM 950 C CA . GLY A 1 123 ? 10.654 9.220 -23.103 1.00 86.75 123 GLY A CA 1
ATOM 951 C C . GLY A 1 123 ? 10.741 8.422 -21.805 1.00 86.75 123 GLY A C 1
ATOM 952 O O . GLY A 1 123 ? 9.739 8.300 -21.099 1.00 86.75 123 GLY A O 1
ATOM 953 N N . LEU A 1 124 ? 11.933 7.922 -21.470 1.00 86.19 124 LEU A N 1
ATOM 954 C CA . LEU A 1 124 ? 12.196 7.176 -20.235 1.00 86.19 124 LEU A CA 1
ATOM 955 C C . LEU A 1 124 ? 12.132 8.063 -18.988 1.00 86.19 124 LEU A C 1
ATOM 957 O O . LEU A 1 124 ? 11.603 7.649 -17.957 1.00 86.19 124 LEU A O 1
ATOM 961 N N . LEU A 1 125 ? 12.606 9.308 -19.074 1.00 85.31 125 LEU A N 1
ATOM 962 C CA . LEU A 1 125 ? 12.401 10.289 -18.004 1.00 85.31 125 LEU A CA 1
ATOM 963 C C . LEU A 1 125 ? 10.910 10.539 -17.759 1.00 85.31 125 LEU A C 1
ATOM 965 O O . LEU A 1 125 ? 10.454 10.500 -16.615 1.00 85.31 125 LEU A O 1
ATOM 969 N N . GLY A 1 126 ? 10.136 10.739 -18.825 1.00 83.50 126 GLY A N 1
ATOM 970 C CA . GLY A 1 126 ? 8.690 10.912 -18.742 1.00 83.50 126 GLY A CA 1
ATOM 971 C C . GLY A 1 126 ? 7.992 9.686 -18.151 1.00 83.50 126 GLY A C 1
ATOM 972 O O . GLY A 1 126 ? 7.161 9.829 -17.254 1.00 83.50 126 GLY A O 1
ATOM 973 N N . SER A 1 127 ? 8.366 8.476 -18.582 1.00 83.00 127 SER A N 1
ATOM 974 C CA . SER A 1 127 ? 7.802 7.240 -18.030 1.00 83.00 127 SER A CA 1
ATOM 975 C C . SER A 1 127 ? 8.147 7.071 -16.551 1.00 83.00 127 SER A C 1
ATOM 977 O O . SER A 1 127 ? 7.286 6.632 -15.792 1.00 83.00 127 SER A O 1
ATOM 979 N N . SER A 1 128 ? 9.335 7.506 -16.112 1.00 78.25 128 SER A N 1
ATOM 980 C CA . SER A 1 128 ? 9.727 7.504 -14.697 1.00 78.25 128 SER A CA 1
ATOM 981 C C . SER A 1 128 ? 8.837 8.409 -13.842 1.00 78.25 128 SER A C 1
ATOM 983 O O . SER A 1 128 ? 8.353 7.989 -12.792 1.00 78.25 128 SER A O 1
ATOM 985 N N . MET A 1 129 ? 8.529 9.615 -14.324 1.00 81.25 129 MET A N 1
ATOM 986 C CA . MET A 1 129 ? 7.649 10.549 -13.620 1.00 81.25 129 MET A CA 1
ATOM 987 C C . MET A 1 129 ? 6.206 10.046 -13.576 1.00 81.25 129 MET A C 1
ATOM 989 O O . MET A 1 129 ? 5.534 10.155 -12.549 1.00 81.25 129 MET A O 1
ATOM 993 N N . ILE A 1 130 ? 5.738 9.455 -14.677 1.00 81.12 130 ILE A N 1
ATOM 994 C CA . ILE A 1 130 ? 4.401 8.868 -14.755 1.00 81.12 130 ILE A CA 1
ATOM 995 C C . ILE A 1 130 ? 4.309 7.640 -13.852 1.00 81.12 130 ILE A C 1
ATOM 997 O O . ILE A 1 130 ? 3.313 7.519 -13.154 1.00 81.12 130 ILE A O 1
ATOM 1001 N N . ALA A 1 131 ? 5.331 6.785 -13.779 1.00 78.25 131 ALA A N 1
ATOM 1002 C CA . ALA A 1 131 ? 5.328 5.588 -12.937 1.00 78.25 131 ALA A CA 1
ATOM 1003 C C . ALA A 1 131 ? 5.144 5.912 -11.447 1.00 78.25 131 ALA A C 1
ATOM 1005 O O . ALA A 1 131 ? 4.466 5.168 -10.745 1.00 78.25 131 ALA A O 1
ATOM 1006 N N . ILE A 1 132 ? 5.663 7.051 -10.974 1.00 75.38 132 ILE A N 1
ATOM 1007 C CA . ILE A 1 132 ? 5.448 7.508 -9.593 1.00 75.38 132 ILE A CA 1
ATOM 1008 C C . ILE A 1 132 ? 3.965 7.802 -9.351 1.00 75.38 132 ILE A C 1
ATOM 1010 O O . ILE A 1 132 ? 3.423 7.419 -8.323 1.00 75.38 132 ILE A O 1
ATOM 1014 N N . ALA A 1 133 ? 3.294 8.481 -10.284 1.00 74.19 133 ALA A N 1
ATOM 1015 C CA . ALA A 1 133 ? 1.896 8.880 -10.123 1.00 74.19 133 ALA A CA 1
ATOM 1016 C C . ALA A 1 133 ? 0.901 7.773 -10.512 1.00 74.19 133 ALA A C 1
ATOM 1018 O O . ALA A 1 133 ? -0.213 7.707 -9.995 1.00 74.19 133 ALA A O 1
ATOM 1019 N N . ARG A 1 134 ? 1.289 6.940 -11.472 1.00 76.94 134 ARG A N 1
ATOM 1020 C CA . ARG A 1 134 ? 0.474 5.995 -12.233 1.00 76.94 134 ARG A CA 1
ATOM 1021 C C . ARG A 1 134 ? 1.366 4.809 -12.630 1.00 76.94 134 ARG A C 1
ATOM 1023 O O . ARG A 1 134 ? 1.890 4.777 -13.745 1.00 76.94 134 ARG A O 1
ATOM 1030 N N . PRO A 1 135 ? 1.579 3.848 -11.712 1.00 75.62 135 PRO A N 1
ATOM 1031 C CA . PRO A 1 135 ? 2.563 2.778 -11.875 1.00 75.62 135 PRO A CA 1
ATOM 1032 C C . PRO A 1 135 ? 2.327 1.930 -13.118 1.00 75.62 135 PRO A C 1
ATOM 1034 O O . PRO A 1 135 ? 3.269 1.588 -13.823 1.00 75.62 135 PRO A O 1
ATOM 1037 N N . ILE A 1 136 ? 1.060 1.615 -13.398 1.00 77.94 136 ILE A N 1
ATOM 1038 C CA . ILE A 1 136 ? 0.668 0.758 -14.518 1.00 77.94 136 ILE A CA 1
ATOM 1039 C C . ILE A 1 136 ? 0.954 1.479 -15.835 1.00 77.94 136 ILE A C 1
ATOM 1041 O O . ILE A 1 136 ? 1.628 0.938 -16.706 1.00 77.94 136 ILE A O 1
ATOM 1045 N N . GLU A 1 137 ? 0.491 2.720 -15.969 1.00 82.38 137 GLU A N 1
ATOM 1046 C CA . GLU A 1 137 ? 0.704 3.533 -17.163 1.00 82.38 137 GLU A CA 1
ATOM 1047 C C . GLU A 1 137 ? 2.193 3.833 -17.389 1.00 82.38 137 GLU A C 1
ATOM 1049 O O . GLU A 1 137 ? 2.677 3.741 -18.517 1.00 82.38 137 GLU A O 1
ATOM 1054 N N . GLY A 1 138 ? 2.945 4.125 -16.324 1.00 81.62 138 GLY A N 1
ATOM 1055 C CA . GLY A 1 138 ? 4.394 4.312 -16.395 1.00 81.62 138 GLY A CA 1
ATOM 1056 C C . GLY A 1 138 ? 5.143 3.033 -16.777 1.00 81.62 138 GLY A C 1
ATOM 1057 O O . GLY A 1 138 ? 6.091 3.087 -17.564 1.00 81.62 138 GLY A O 1
ATOM 1058 N N . GLY A 1 139 ? 4.685 1.875 -16.293 1.00 81.25 139 GLY A N 1
ATOM 1059 C CA . GLY A 1 139 ? 5.188 0.561 -16.690 1.00 81.25 139 GLY A CA 1
ATOM 1060 C C . GLY A 1 139 ? 4.955 0.280 -18.174 1.00 81.25 139 GLY A C 1
ATOM 1061 O O . GLY A 1 139 ? 5.899 -0.051 -18.888 1.00 81.25 139 GLY A O 1
ATOM 1062 N N . ILE A 1 140 ? 3.735 0.512 -18.674 1.00 84.31 140 ILE A N 1
ATOM 1063 C CA . ILE A 1 140 ? 3.388 0.359 -20.100 1.00 84.31 140 ILE A CA 1
ATOM 1064 C C . ILE A 1 140 ? 4.274 1.249 -20.979 1.00 84.31 140 ILE A C 1
ATOM 1066 O O . ILE A 1 140 ? 4.829 0.780 -21.972 1.00 84.31 140 ILE A O 1
ATOM 1070 N N . LEU A 1 141 ? 4.453 2.518 -20.604 1.00 86.69 141 LEU A N 1
ATOM 1071 C CA . LEU A 1 141 ? 5.327 3.437 -21.337 1.00 86.69 141 LEU A CA 1
ATOM 1072 C C . LEU A 1 141 ? 6.787 2.971 -21.323 1.00 86.69 141 LEU A C 1
ATOM 1074 O O . LEU A 1 141 ? 7.473 3.065 -22.336 1.00 86.69 141 LEU A O 1
ATOM 1078 N N . SER A 1 142 ? 7.259 2.425 -20.204 1.00 86.69 142 SER A N 1
ATOM 1079 C CA . SER A 1 142 ? 8.620 1.889 -20.102 1.00 86.69 142 SER A CA 1
ATOM 1080 C C . SER A 1 142 ? 8.812 0.646 -20.983 1.00 86.69 142 SER A C 1
ATOM 1082 O O . SER A 1 142 ? 9.848 0.513 -21.630 1.00 86.69 142 SER A O 1
ATOM 1084 N N . VAL A 1 143 ? 7.795 -0.217 -21.096 1.00 87.50 143 VAL A N 1
ATOM 1085 C CA . VAL A 1 143 ? 7.786 -1.351 -22.039 1.00 87.50 143 VAL A CA 1
ATOM 1086 C C . VAL A 1 143 ? 7.788 -0.868 -23.490 1.00 87.50 143 VAL A C 1
ATOM 1088 O O . VAL A 1 143 ? 8.532 -1.405 -24.307 1.00 87.50 143 VAL A O 1
ATOM 1091 N N . PHE A 1 144 ? 7.015 0.169 -23.821 1.00 89.94 144 PHE A N 1
ATOM 1092 C CA . PHE A 1 144 ? 7.037 0.765 -25.159 1.00 89.94 144 PHE A CA 1
ATOM 1093 C C . PHE A 1 144 ? 8.448 1.240 -25.541 1.00 89.94 144 PHE A C 1
ATOM 1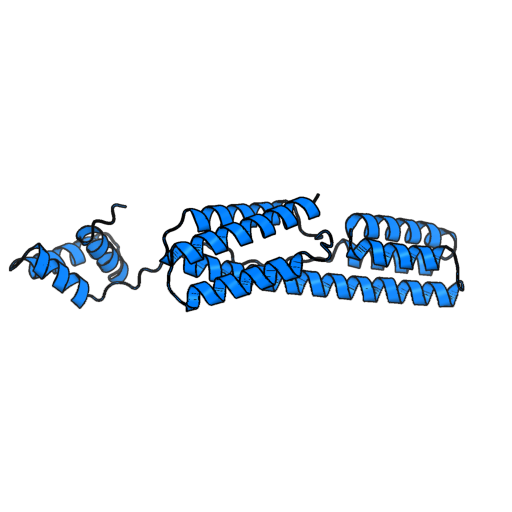095 O O . PHE A 1 144 ? 8.941 0.912 -26.622 1.00 89.94 144 PHE A O 1
ATOM 1102 N N . TRP A 1 145 ? 9.139 1.939 -24.636 1.00 88.88 145 TRP A N 1
ATOM 1103 C CA . TRP A 1 145 ? 10.523 2.364 -24.866 1.00 88.88 145 TRP A CA 1
ATOM 1104 C C . TRP A 1 145 ? 11.493 1.192 -24.965 1.00 88.88 145 TRP A C 1
ATOM 1106 O O . TRP A 1 145 ? 12.397 1.231 -25.798 1.00 88.88 145 TRP A O 1
ATOM 1116 N N . ALA A 1 146 ? 11.284 0.131 -24.186 1.00 88.75 146 ALA A N 1
ATOM 1117 C CA . ALA A 1 146 ? 12.064 -1.093 -24.301 1.00 88.75 146 ALA A CA 1
ATOM 1118 C C . ALA A 1 146 ? 11.931 -1.733 -25.689 1.00 88.75 146 ALA A C 1
ATOM 1120 O O . ALA A 1 146 ? 12.933 -2.139 -26.275 1.00 88.75 146 ALA A O 1
ATOM 1121 N N . LEU A 1 147 ? 10.715 -1.781 -26.243 1.00 89.31 147 LEU A N 1
ATOM 1122 C CA . LEU A 1 147 ? 10.457 -2.307 -27.585 1.00 89.31 147 LEU A CA 1
ATOM 1123 C C . LEU A 1 147 ? 11.099 -1.426 -28.660 1.00 89.31 147 LEU A C 1
ATOM 1125 O O . LEU A 1 147 ? 11.785 -1.939 -29.541 1.00 89.31 147 LEU A O 1
ATOM 1129 N N . PHE A 1 148 ? 10.944 -0.104 -28.557 1.00 88.94 148 PHE A N 1
ATOM 1130 C CA . PHE A 1 148 ? 11.569 0.843 -29.483 1.00 88.94 148 PHE A CA 1
ATOM 1131 C C . PHE A 1 148 ? 13.101 0.720 -29.483 1.00 88.94 148 PHE A C 1
ATOM 1133 O O . PHE A 1 148 ? 13.743 0.634 -30.535 1.00 88.94 148 PHE A O 1
ATOM 1140 N N . LEU A 1 149 ? 13.697 0.673 -28.292 1.00 88.94 149 LEU A N 1
ATOM 1141 C CA . LEU A 1 149 ? 15.136 0.511 -28.133 1.00 88.94 149 LEU A CA 1
ATOM 1142 C C . LEU A 1 149 ? 15.596 -0.887 -28.538 1.00 88.94 149 LEU A C 1
ATOM 1144 O O . LEU A 1 149 ? 16.691 -1.011 -29.054 1.00 88.94 149 LEU A O 1
ATOM 1148 N N . SER A 1 150 ? 14.774 -1.928 -28.420 1.00 89.31 150 SER A N 1
ATOM 1149 C CA . SER A 1 150 ? 15.147 -3.271 -28.887 1.00 89.31 150 SER A CA 1
ATOM 1150 C C . SER A 1 150 ? 15.412 -3.329 -30.397 1.00 89.31 150 SER A C 1
ATOM 1152 O O . SER A 1 150 ? 16.233 -4.128 -30.838 1.00 89.31 150 SER A O 1
ATOM 1154 N N . VAL A 1 151 ? 14.766 -2.460 -31.184 1.00 89.25 151 VAL A N 1
ATOM 1155 C CA . VAL A 1 151 ? 14.969 -2.370 -32.642 1.00 89.25 151 VAL A CA 1
ATOM 1156 C C . VAL A 1 151 ? 16.235 -1.588 -32.994 1.00 89.25 151 VAL A C 1
ATOM 1158 O O . VAL A 1 151 ? 16.927 -1.922 -33.951 1.00 89.25 151 VAL A O 1
ATOM 1161 N N . THR A 1 152 ? 16.540 -0.536 -32.236 1.00 85.38 152 THR A N 1
ATOM 1162 C CA . THR A 1 152 ? 17.609 0.421 -32.574 1.00 85.38 152 THR A CA 1
ATOM 1163 C C . THR A 1 152 ? 18.906 0.187 -31.801 1.00 85.38 152 THR A C 1
ATOM 1165 O O . THR A 1 152 ? 19.981 0.510 -32.298 1.00 85.38 152 THR A O 1
ATOM 1168 N N . GLN A 1 153 ? 18.811 -0.359 -30.589 1.00 88.69 153 GLN A N 1
ATOM 1169 C CA . GLN A 1 153 ? 19.862 -0.568 -29.589 1.00 88.69 153 GLN A CA 1
ATOM 1170 C C . GLN A 1 153 ? 19.509 -1.793 -28.708 1.00 88.69 153 GLN A C 1
ATOM 1172 O O . GLN A 1 153 ? 19.099 -1.635 -27.554 1.00 88.69 153 GLN A O 1
ATOM 1177 N N . PRO A 1 154 ? 19.653 -3.031 -29.213 1.00 86.25 154 PRO A N 1
ATOM 1178 C CA . PRO A 1 154 ? 19.073 -4.235 -28.604 1.00 86.25 154 PRO A CA 1
ATOM 1179 C C . PRO A 1 154 ? 19.497 -4.484 -27.150 1.00 86.25 154 PRO A C 1
ATOM 1181 O O . PRO A 1 154 ? 18.669 -4.864 -26.324 1.00 86.25 154 PRO A O 1
ATOM 1184 N N . ILE A 1 155 ? 20.759 -4.206 -26.804 1.00 87.94 155 ILE A N 1
ATOM 1185 C CA . ILE A 1 155 ? 21.262 -4.336 -25.425 1.00 87.94 155 ILE A CA 1
ATOM 1186 C C . ILE A 1 155 ? 20.555 -3.340 -24.495 1.00 87.94 155 ILE A C 1
ATOM 1188 O O . ILE A 1 155 ? 20.116 -3.702 -23.404 1.00 87.94 155 ILE A O 1
ATOM 1192 N N . LEU A 1 156 ? 20.405 -2.089 -24.936 1.00 87.19 156 LEU A N 1
ATOM 1193 C CA . LEU A 1 156 ? 19.730 -1.050 -24.162 1.00 87.19 156 LEU A CA 1
ATOM 1194 C C . LEU A 1 156 ? 18.228 -1.344 -24.043 1.00 87.19 156 LEU A C 1
ATOM 1196 O O . LEU A 1 156 ? 17.662 -1.205 -22.963 1.00 87.19 156 LEU A O 1
ATOM 1200 N N . GLY A 1 157 ? 17.600 -1.832 -25.117 1.00 87.75 157 GLY A N 1
ATOM 1201 C CA . GLY A 1 157 ? 16.213 -2.300 -25.105 1.00 87.75 157 GLY A CA 1
ATOM 1202 C C . GLY A 1 157 ? 15.972 -3.422 -24.096 1.00 87.75 157 GLY A C 1
ATOM 1203 O O . GLY A 1 157 ? 15.022 -3.344 -23.317 1.00 87.75 157 GLY A O 1
ATOM 1204 N N . ALA A 1 158 ? 16.870 -4.408 -24.029 1.00 88.38 158 ALA A N 1
ATOM 1205 C CA . ALA A 1 158 ? 16.794 -5.494 -23.053 1.00 88.38 158 ALA A CA 1
ATOM 1206 C C . ALA A 1 158 ? 16.932 -4.998 -21.601 1.00 88.38 158 ALA A C 1
ATOM 1208 O O . ALA A 1 158 ? 16.172 -5.421 -20.729 1.00 88.38 158 ALA A O 1
ATOM 1209 N N . LEU A 1 159 ? 17.853 -4.065 -21.336 1.00 87.69 159 LEU A N 1
ATOM 1210 C CA . LEU A 1 159 ? 18.025 -3.469 -20.005 1.00 87.69 159 LEU A CA 1
ATOM 1211 C C . LEU A 1 159 ? 16.791 -2.674 -19.564 1.00 87.69 159 LEU A C 1
ATOM 1213 O O . LEU A 1 159 ? 16.351 -2.796 -18.419 1.00 87.69 159 LEU A O 1
ATOM 1217 N N . VAL A 1 160 ? 16.202 -1.897 -20.476 1.00 86.75 160 VAL A N 1
ATOM 1218 C CA . VAL A 1 160 ? 14.967 -1.152 -20.209 1.00 86.75 160 VAL A CA 1
ATOM 1219 C C . VAL A 1 160 ? 13.795 -2.108 -19.975 1.00 86.75 160 VAL A C 1
ATOM 1221 O O . VAL A 1 160 ? 13.029 -1.890 -19.038 1.00 86.75 160 VAL A O 1
ATOM 1224 N N . ALA A 1 161 ? 13.676 -3.193 -20.751 1.00 86.81 161 ALA A N 1
ATOM 1225 C CA . ALA A 1 161 ? 12.644 -4.214 -20.548 1.00 86.81 161 ALA A CA 1
ATOM 1226 C C . ALA A 1 161 ? 12.753 -4.853 -19.158 1.00 86.81 161 ALA A C 1
ATOM 1228 O O . ALA A 1 161 ? 11.763 -4.948 -18.430 1.00 86.81 161 ALA A O 1
ATOM 1229 N N . PHE A 1 162 ? 13.968 -5.245 -18.769 1.00 85.75 162 PHE A N 1
ATOM 1230 C CA . PHE A 1 162 ? 14.234 -5.852 -17.470 1.00 85.75 162 PHE A CA 1
ATOM 1231 C C . PHE A 1 162 ? 13.873 -4.907 -16.321 1.00 85.75 162 PHE A C 1
ATOM 1233 O O . PHE A 1 162 ? 13.177 -5.284 -15.381 1.00 85.75 162 PHE A O 1
ATOM 1240 N N . ALA A 1 163 ? 14.284 -3.648 -16.408 1.00 83.25 163 ALA A N 1
ATOM 1241 C CA . ALA A 1 163 ? 13.948 -2.665 -15.394 1.00 83.25 163 ALA A CA 1
ATOM 1242 C C . ALA A 1 163 ? 12.462 -2.336 -15.328 1.00 83.25 163 ALA A C 1
ATOM 1244 O O . ALA A 1 163 ? 11.931 -2.247 -14.225 1.00 83.25 163 ALA A O 1
ATOM 1245 N N . ALA A 1 164 ? 11.788 -2.189 -16.472 1.00 80.69 164 ALA A N 1
ATOM 1246 C CA . ALA A 1 164 ? 10.344 -2.001 -16.512 1.00 80.69 164 ALA A CA 1
ATOM 1247 C C . ALA A 1 164 ? 9.636 -3.170 -15.813 1.00 80.69 164 ALA A C 1
ATOM 1249 O O . ALA A 1 164 ? 8.717 -2.959 -15.026 1.00 80.69 164 ALA A O 1
ATOM 1250 N N . MET A 1 165 ? 10.106 -4.402 -16.013 1.00 80.06 165 MET A N 1
ATOM 1251 C CA . MET A 1 165 ? 9.573 -5.564 -15.307 1.00 80.06 165 MET A CA 1
ATOM 1252 C C . MET A 1 165 ? 9.801 -5.470 -13.788 1.00 80.06 165 MET A C 1
ATOM 1254 O O . MET A 1 165 ? 8.865 -5.663 -13.009 1.00 80.06 165 MET A O 1
ATOM 1258 N N . MET A 1 166 ? 11.011 -5.112 -13.354 1.00 77.62 166 MET A N 1
ATOM 1259 C CA . MET A 1 166 ? 11.351 -4.987 -11.932 1.00 77.62 166 MET A CA 1
ATOM 1260 C C . MET A 1 166 ? 10.578 -3.864 -11.228 1.00 77.62 166 MET A C 1
ATOM 1262 O O . MET A 1 166 ? 10.175 -4.014 -10.078 1.00 77.62 166 MET A O 1
ATOM 1266 N N . THR A 1 167 ? 10.340 -2.735 -11.889 1.00 73.12 167 THR A N 1
ATOM 1267 C CA . THR A 1 167 ? 9.604 -1.617 -11.284 1.00 73.12 167 THR A CA 1
ATOM 1268 C C . THR A 1 167 ? 8.098 -1.850 -11.286 1.00 73.12 167 THR A C 1
ATOM 1270 O O . THR A 1 167 ? 7.431 -1.498 -10.316 1.00 73.12 167 THR A O 1
ATOM 1273 N N . THR A 1 168 ? 7.555 -2.500 -12.319 1.00 67.25 168 THR A N 1
ATOM 1274 C CA . THR A 1 168 ? 6.103 -2.706 -12.446 1.00 67.25 168 THR A CA 1
ATOM 1275 C C . THR A 1 168 ? 5.605 -3.905 -11.632 1.00 67.25 168 THR A C 1
ATOM 1277 O O . THR A 1 168 ? 4.506 -3.848 -11.087 1.00 67.25 168 THR A O 1
ATOM 1280 N N . PHE A 1 169 ? 6.397 -4.979 -11.508 1.00 63.78 169 PHE A N 1
ATOM 1281 C CA . PHE A 1 169 ? 5.927 -6.255 -10.942 1.00 63.78 169 PHE A CA 1
ATOM 1282 C C . PHE A 1 169 ? 6.582 -6.672 -9.62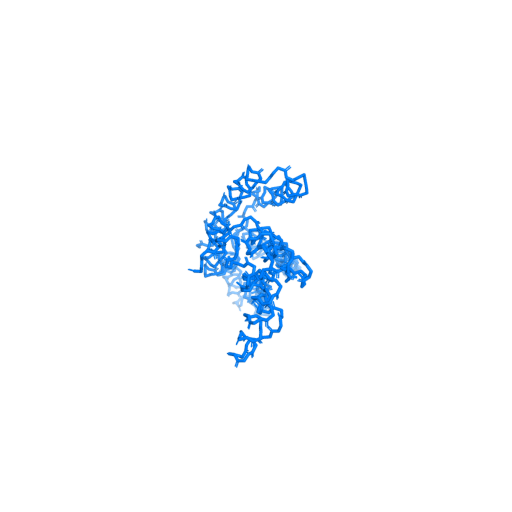0 1.00 63.78 169 PHE A C 1
ATOM 1284 O O . PHE A 1 169 ? 6.125 -7.631 -9.008 1.00 63.78 169 PHE A O 1
ATOM 1291 N N . SER A 1 170 ? 7.625 -5.985 -9.137 1.00 63.94 170 SER A N 1
ATOM 1292 C CA . SER A 1 170 ? 8.295 -6.366 -7.877 1.00 63.94 170 SER A CA 1
ATOM 1293 C C . SER A 1 170 ? 7.748 -5.670 -6.626 1.00 63.94 170 SER A C 1
ATOM 1295 O O . SER A 1 170 ? 8.441 -5.627 -5.608 1.00 63.94 170 SER A O 1
ATOM 1297 N N . PHE A 1 171 ? 6.535 -5.111 -6.669 1.00 69.31 171 PHE A N 1
ATOM 1298 C CA . PHE A 1 171 ? 5.888 -4.657 -5.441 1.00 69.31 171 PHE A CA 1
ATOM 1299 C C . PHE A 1 171 ? 5.377 -5.872 -4.662 1.00 69.31 171 PHE A C 1
ATOM 1301 O O . PHE A 1 171 ? 4.404 -6.512 -5.062 1.00 69.31 171 PHE A O 1
ATOM 1308 N N . VAL A 1 172 ? 6.028 -6.182 -3.544 1.00 67.06 172 VAL A N 1
ATOM 1309 C CA . VAL A 1 172 ? 5.549 -7.190 -2.597 1.00 67.06 172 VAL A CA 1
ATOM 1310 C C . VAL A 1 172 ? 4.855 -6.443 -1.459 1.00 67.06 172 VAL A C 1
ATOM 1312 O O . VAL A 1 172 ? 5.532 -5.699 -0.745 1.00 67.06 172 VAL A O 1
ATOM 1315 N N . PRO A 1 173 ? 3.525 -6.573 -1.295 1.00 66.06 173 PRO A N 1
ATOM 1316 C CA . PRO A 1 173 ? 2.854 -5.984 -0.147 1.00 66.06 173 PRO A CA 1
ATOM 1317 C C . PRO A 1 173 ? 3.419 -6.579 1.148 1.00 66.06 173 PRO A C 1
ATOM 1319 O O . PRO A 1 173 ? 3.660 -7.789 1.195 1.00 66.06 173 PRO A O 1
ATOM 1322 N N . PRO A 1 174 ? 3.613 -5.767 2.201 1.00 70.12 174 PRO A N 1
ATOM 1323 C CA . PRO A 1 174 ? 3.952 -6.300 3.511 1.00 70.12 174 PRO A CA 1
ATOM 1324 C C . PRO A 1 174 ? 2.824 -7.220 3.993 1.00 70.12 174 PRO A C 1
ATOM 1326 O O . PRO A 1 174 ? 1.651 -7.011 3.669 1.00 70.12 174 PRO A O 1
ATOM 1329 N N . SER A 1 175 ? 3.172 -8.245 4.771 1.00 69.94 175 SER A N 1
ATOM 1330 C CA . SER A 1 175 ? 2.180 -9.051 5.477 1.00 69.94 175 SER A CA 1
ATOM 1331 C C . SER A 1 175 ? 1.475 -8.162 6.500 1.00 69.94 175 SER A C 1
ATOM 1333 O O . SER A 1 175 ? 2.080 -7.769 7.497 1.00 69.94 175 SER A O 1
ATOM 1335 N N . LEU A 1 176 ? 0.218 -7.813 6.236 1.00 74.00 176 LEU A N 1
ATOM 1336 C CA . LEU A 1 176 ? -0.584 -7.035 7.172 1.00 74.00 176 LEU A CA 1
ATOM 1337 C C . LEU A 1 176 ? -1.118 -7.966 8.252 1.00 74.00 176 LEU A C 1
ATOM 1339 O O . LEU A 1 176 ? -1.812 -8.935 7.937 1.00 74.00 176 LEU A O 1
ATOM 1343 N N . ASN A 1 177 ? -0.822 -7.660 9.513 1.00 68.38 177 ASN A N 1
ATOM 1344 C CA . ASN A 1 177 ? -1.461 -8.334 10.631 1.00 68.38 177 ASN A CA 1
ATOM 1345 C C . ASN A 1 177 ? -2.790 -7.630 10.937 1.00 68.38 177 ASN A C 1
ATOM 1347 O O . ASN A 1 177 ? -2.870 -6.739 11.778 1.00 68.38 177 ASN A O 1
ATOM 1351 N N . LEU A 1 178 ? -3.819 -8.004 10.176 1.00 67.69 178 LEU A N 1
ATOM 1352 C CA . LEU A 1 178 ? -5.200 -7.555 10.370 1.00 67.69 178 LEU A CA 1
ATOM 1353 C C . LEU A 1 178 ? -6.020 -8.611 11.113 1.00 67.69 178 LEU A C 1
ATOM 1355 O O . LEU A 1 178 ? -7.239 -8.665 10.958 1.00 67.69 178 LEU A O 1
ATOM 1359 N N . GLU A 1 179 ? -5.375 -9.484 11.887 1.00 68.56 179 GLU A N 1
ATOM 1360 C CA . GLU A 1 179 ? -6.129 -10.357 12.771 1.00 68.56 179 GLU A CA 1
ATOM 1361 C C . GLU A 1 179 ? -6.896 -9.483 13.758 1.00 68.56 179 GLU A C 1
ATOM 1363 O O . GLU A 1 179 ? -6.358 -8.554 14.370 1.00 68.56 179 GLU A O 1
ATOM 1368 N N . VAL A 1 180 ? -8.199 -9.739 13.844 1.00 59.69 180 VAL A N 1
ATOM 1369 C CA . VAL A 1 180 ? -9.046 -9.157 14.872 1.00 59.69 180 VAL A CA 1
ATOM 1370 C C . VAL A 1 180 ? -8.529 -9.736 16.182 1.00 59.69 180 VAL A C 1
ATOM 1372 O O . VAL A 1 180 ? -8.668 -10.947 16.387 1.00 59.69 180 VAL A O 1
ATOM 1375 N N . PRO A 1 181 ? -7.886 -8.931 17.044 1.00 55.38 181 PRO A N 1
ATOM 1376 C CA . PRO A 1 181 ? -7.350 -9.462 18.278 1.00 55.38 181 PRO A CA 1
ATOM 1377 C C . PRO A 1 181 ? -8.536 -10.016 19.057 1.00 55.38 181 PRO A C 1
ATOM 1379 O O . PRO A 1 181 ? -9.486 -9.285 19.356 1.00 55.38 181 PRO A O 1
ATOM 1382 N N . LYS A 1 182 ? -8.505 -11.322 19.352 1.00 50.31 182 LYS A N 1
ATOM 1383 C CA . LYS A 1 182 ? -9.426 -11.884 20.334 1.00 50.31 182 LYS A CA 1
ATOM 1384 C C . LYS A 1 182 ? -9.221 -11.047 21.584 1.00 50.31 182 LYS A C 1
ATOM 1386 O O . LYS A 1 182 ? -8.090 -10.875 22.046 1.00 50.31 182 LYS A O 1
ATOM 1391 N N . VAL A 1 183 ? -10.294 -10.436 22.068 1.00 49.09 183 VAL A N 1
ATOM 1392 C CA . VAL A 1 183 ? -10.253 -9.783 23.365 1.00 49.09 183 VAL A CA 1
ATOM 1393 C C . VAL A 1 183 ? -10.084 -10.924 24.359 1.00 49.09 183 VAL A C 1
ATOM 1395 O O . VAL A 1 183 ? -11.056 -11.533 24.789 1.00 49.09 183 VAL A O 1
ATOM 1398 N N . GLU A 1 184 ? -8.834 -11.271 24.662 1.00 43.97 184 GLU A N 1
ATOM 1399 C CA . GLU A 1 184 ? -8.482 -11.769 25.982 1.00 43.97 184 GLU A CA 1
ATOM 1400 C C . GLU A 1 184 ? -8.933 -10.663 26.927 1.00 43.97 184 GLU A C 1
ATOM 1402 O O . GLU A 1 184 ? -8.262 -9.637 27.098 1.00 43.97 184 GLU A O 1
ATOM 1407 N N . VAL A 1 185 ? -10.176 -10.813 27.384 1.00 50.41 185 VAL A N 1
ATOM 1408 C CA . VAL A 1 185 ? -10.641 -10.226 28.626 1.00 50.41 185 VAL A CA 1
ATOM 1409 C C . VAL A 1 185 ? -9.643 -10.764 29.630 1.00 50.41 185 VAL A C 1
ATOM 1411 O O . VAL A 1 185 ? -9.558 -11.980 29.797 1.00 50.41 185 VAL A O 1
ATOM 1414 N N . GLU A 1 186 ? -8.811 -9.880 30.172 1.00 48.91 186 GLU A N 1
ATOM 1415 C CA . GLU A 1 186 ? -7.929 -10.196 31.288 1.00 48.91 186 GLU A CA 1
ATOM 1416 C C . GLU A 1 186 ? -8.796 -10.956 32.291 1.00 48.91 186 GLU A C 1
ATOM 1418 O O . GLU A 1 186 ? -9.808 -10.414 32.744 1.00 48.91 186 GLU A O 1
ATOM 1423 N N . ALA A 1 187 ? -8.537 -12.260 32.454 1.00 55.12 187 ALA A N 1
ATOM 1424 C CA . ALA A 1 187 ? -9.448 -13.114 33.197 1.00 55.12 187 ALA A CA 1
ATOM 1425 C C . ALA A 1 187 ? -9.587 -12.482 34.586 1.00 55.12 187 ALA A C 1
ATOM 1427 O O . ALA A 1 187 ? -8.561 -12.287 35.247 1.00 55.12 187 ALA A O 1
ATOM 1428 N N . PRO A 1 188 ? -10.806 -12.096 35.000 1.00 66.00 188 PRO A N 1
ATOM 1429 C CA . PRO A 1 188 ? -10.995 -11.458 36.288 1.00 66.00 188 PRO A CA 1
ATOM 1430 C C . PRO A 1 188 ? -10.411 -12.388 37.340 1.00 66.00 188 PRO A C 1
ATOM 1432 O O . PRO A 1 188 ? -10.574 -13.615 37.265 1.00 66.00 188 PRO A O 1
ATOM 1435 N N . SER A 1 189 ? -9.656 -11.813 38.271 1.00 76.19 189 SER A N 1
ATOM 1436 C CA . SER A 1 189 ? -8.972 -12.616 39.274 1.00 76.19 189 SER A CA 1
ATOM 1437 C C . SER A 1 189 ? -10.001 -13.454 40.036 1.00 76.19 189 SER A C 1
ATOM 1439 O O . SER A 1 189 ? -11.142 -13.033 40.239 1.00 76.19 189 SER A O 1
ATOM 1441 N N . GLU A 1 190 ? -9.618 -14.657 40.467 1.00 83.19 190 GLU A N 1
ATOM 1442 C CA . GLU A 1 190 ? -10.513 -15.548 41.223 1.00 83.19 190 GLU A CA 1
ATOM 1443 C C . GLU A 1 190 ? -11.176 -14.817 42.405 1.00 83.19 190 GLU A C 1
ATOM 1445 O O . GLU A 1 190 ? -12.352 -15.022 42.694 1.00 83.19 190 GLU A O 1
ATOM 1450 N N . GLU A 1 191 ? -10.436 -13.903 43.036 1.00 82.19 191 GLU A N 1
ATOM 1451 C CA . GLU A 1 191 ? -10.894 -13.078 44.151 1.00 82.19 191 GLU A CA 1
ATOM 1452 C C . GLU A 1 191 ? -11.957 -12.044 43.751 1.00 82.19 191 GLU A C 1
ATOM 1454 O O . GLU A 1 191 ? -12.873 -11.781 44.530 1.00 82.19 191 GLU A O 1
ATOM 1459 N N . GLU A 1 192 ? -11.868 -11.464 42.553 1.00 80.38 192 GLU A N 1
ATOM 1460 C CA . GLU A 1 192 ? -12.859 -10.515 42.034 1.00 80.38 192 GLU A CA 1
ATOM 1461 C C . GLU A 1 192 ? -14.163 -11.217 41.664 1.00 80.38 192 GLU A C 1
ATOM 1463 O O . GLU A 1 192 ? -15.235 -10.759 42.063 1.00 80.38 192 GLU A O 1
ATOM 1468 N N . VAL A 1 193 ? -14.086 -12.360 40.973 1.00 83.00 193 VAL A N 1
ATOM 1469 C CA . VAL A 1 193 ? -15.277 -13.149 40.619 1.00 83.00 193 VAL A CA 1
ATOM 1470 C C . VAL A 1 193 ? -15.956 -13.682 41.883 1.00 83.00 193 VAL A C 1
ATOM 1472 O O . VAL A 1 193 ? -17.178 -13.604 42.010 1.00 83.00 193 VAL A O 1
ATOM 1475 N N . LEU A 1 194 ? -15.175 -14.167 42.854 1.00 85.81 194 LEU A N 1
ATOM 1476 C CA . LEU A 1 194 ? -15.697 -14.656 44.129 1.00 85.81 194 LEU A CA 1
ATOM 1477 C C . LEU A 1 194 ? -16.408 -13.551 44.919 1.00 85.81 194 LEU A C 1
ATOM 1479 O O . LEU A 1 194 ? -17.499 -13.789 45.435 1.00 85.81 194 LEU A O 1
ATOM 1483 N N . LYS A 1 195 ? -15.830 -12.345 44.995 1.00 85.12 195 LYS A N 1
ATOM 1484 C CA . LYS A 1 195 ? -16.482 -11.199 45.650 1.00 85.12 195 LYS A CA 1
ATOM 1485 C C . LYS A 1 195 ? -17.821 -10.869 45.000 1.00 85.12 195 LYS A C 1
ATOM 1487 O O . LYS A 1 195 ? -18.795 -10.658 45.714 1.00 85.12 195 LYS A O 1
ATOM 1492 N N . LEU A 1 196 ? -17.881 -10.890 43.670 1.00 81.88 196 LEU A N 1
ATOM 1493 C CA . LEU A 1 196 ? -19.108 -10.629 42.920 1.00 81.88 196 LEU A CA 1
ATOM 1494 C C . LEU A 1 196 ? -20.174 -11.714 43.184 1.00 81.88 196 LEU A C 1
ATOM 1496 O O . LEU A 1 196 ? -21.348 -11.406 43.378 1.00 81.88 196 LEU A O 1
ATOM 1500 N N . PHE A 1 197 ? -19.770 -12.985 43.289 1.00 86.44 197 PHE A N 1
ATOM 1501 C CA . PHE A 1 197 ? -20.651 -14.085 43.707 1.00 86.44 197 PHE A CA 1
ATOM 1502 C C . PHE A 1 197 ? -21.161 -13.921 45.146 1.00 86.44 197 PHE A C 1
ATOM 1504 O O . PHE A 1 197 ? -22.339 -14.168 45.412 1.00 86.44 197 PHE A O 1
ATOM 1511 N N . GLU A 1 198 ? -20.294 -13.529 46.082 1.00 87.06 198 GLU A N 1
ATOM 1512 C CA . GLU A 1 198 ? -20.665 -13.257 47.477 1.00 87.06 198 GLU A CA 1
ATOM 1513 C C . GLU A 1 198 ? -21.613 -12.045 47.584 1.00 87.06 198 GLU A C 1
ATOM 1515 O O . GLU A 1 198 ? -22.518 -12.056 48.419 1.00 87.06 198 GLU A O 1
ATOM 1520 N N . GLU A 1 199 ? -21.474 -11.045 46.710 1.00 83.75 199 GLU A N 1
ATOM 1521 C CA . GLU A 1 199 ? -22.358 -9.875 46.636 1.00 83.75 199 GLU A CA 1
ATOM 1522 C C . GLU A 1 199 ? -23.745 -10.225 46.067 1.00 83.75 199 GLU A C 1
ATOM 1524 O O . GLU A 1 199 ? -24.763 -9.843 46.644 1.00 83.75 199 GLU A O 1
ATOM 1529 N N . VAL A 1 200 ? -23.803 -11.012 44.986 1.00 82.06 200 VAL A N 1
ATOM 1530 C CA . VAL A 1 200 ? -25.061 -11.376 44.306 1.00 82.06 200 VAL A CA 1
ATOM 1531 C C . VAL A 1 200 ? -25.833 -12.472 45.049 1.00 82.06 200 VAL A C 1
ATOM 1533 O O . VAL A 1 200 ? -27.054 -12.391 45.190 1.00 82.06 200 VAL A O 1
ATOM 1536 N N . TYR A 1 201 ? -25.143 -13.500 45.549 1.00 82.81 201 TYR A N 1
ATOM 1537 C CA . TYR A 1 201 ? -25.766 -14.688 46.151 1.00 82.81 201 TYR A CA 1
ATOM 1538 C C . TYR A 1 201 ? -25.608 -14.765 47.681 1.00 82.81 201 TYR A C 1
ATOM 1540 O O . TYR A 1 201 ? -26.045 -15.736 48.317 1.00 82.81 201 TYR A O 1
ATOM 1548 N N . GLY A 1 202 ? -25.006 -13.749 48.305 1.00 82.44 202 GLY A N 1
ATOM 1549 C CA . GLY A 1 202 ? -24.869 -13.634 49.755 1.00 82.44 202 GLY A CA 1
ATOM 1550 C C . GLY A 1 202 ? -24.058 -14.778 50.370 1.00 82.44 202 GLY A C 1
ATOM 1551 O O . GLY A 1 202 ? -23.065 -15.243 49.818 1.00 82.44 202 GLY A O 1
ATOM 1552 N N . ARG A 1 203 ? -24.508 -15.302 51.522 1.00 81.94 203 ARG A N 1
ATOM 1553 C CA . ARG A 1 203 ? -23.790 -16.356 52.279 1.00 81.94 203 ARG A CA 1
ATOM 1554 C C . ARG A 1 203 ? -23.525 -17.650 51.499 1.00 81.94 203 ARG A C 1
ATOM 1556 O O . ARG A 1 203 ? -22.679 -18.424 51.928 1.00 81.94 203 ARG A O 1
ATOM 1563 N N . LYS A 1 204 ? -24.255 -17.903 50.409 1.00 84.88 204 LYS A N 1
ATOM 1564 C CA . LYS A 1 204 ? -24.064 -19.085 49.553 1.00 84.88 204 LYS A CA 1
ATOM 1565 C C . LYS A 1 204 ? -23.150 -18.820 48.354 1.00 84.88 204 LYS A C 1
ATOM 1567 O O . LYS A 1 204 ? -22.822 -19.767 47.647 1.00 84.88 204 LYS A O 1
ATOM 1572 N N . GLY A 1 205 ? -22.745 -17.570 48.119 1.00 84.06 205 GLY A N 1
ATOM 1573 C CA . GLY A 1 205 ? -21.988 -17.169 46.933 1.00 84.06 205 GLY A CA 1
ATOM 1574 C C . GLY A 1 205 ? -20.669 -17.914 46.782 1.00 84.06 205 GLY A C 1
ATOM 1575 O O . GLY A 1 205 ? -20.360 -18.377 45.691 1.00 84.06 205 GLY A O 1
ATOM 1576 N N . ARG A 1 206 ? -19.952 -18.145 47.885 1.00 86.00 206 ARG A N 1
ATOM 1577 C CA . ARG A 1 206 ? -18.701 -18.911 47.871 1.00 86.00 206 ARG A CA 1
ATOM 1578 C C . ARG A 1 206 ? -18.886 -20.363 47.427 1.00 86.00 206 ARG A C 1
ATOM 1580 O O . ARG A 1 206 ? -18.130 -20.848 46.591 1.00 86.00 206 ARG A O 1
ATOM 1587 N N . ASP A 1 207 ? -19.891 -21.049 47.964 1.00 86.94 207 ASP A N 1
ATOM 1588 C CA . ASP A 1 207 ? -20.146 -22.453 47.623 1.00 86.94 207 ASP A CA 1
ATOM 1589 C C . ASP A 1 207 ? -20.639 -22.593 46.175 1.00 86.94 207 ASP A C 1
ATOM 1591 O O . ASP A 1 207 ? -20.223 -23.508 45.463 1.00 86.94 207 ASP A O 1
ATOM 1595 N N . LEU A 1 208 ? -21.480 -21.655 45.722 1.00 87.62 208 LEU A N 1
ATOM 1596 C CA . LEU A 1 208 ? -21.949 -21.561 44.336 1.00 87.62 208 LEU A CA 1
ATOM 1597 C C . LEU A 1 208 ? -20.799 -21.296 43.362 1.00 87.62 208 LEU A C 1
ATOM 1599 O O . LEU A 1 208 ? -20.684 -21.997 42.362 1.00 87.62 208 LEU A O 1
ATOM 1603 N N . PHE A 1 209 ? -19.911 -20.356 43.689 1.00 90.56 209 PHE A N 1
ATOM 1604 C CA . PHE A 1 209 ? -18.737 -20.039 42.883 1.00 90.56 209 PHE A CA 1
ATOM 1605 C C . PHE A 1 209 ? -17.867 -21.277 42.636 1.00 90.56 209 PHE A C 1
ATOM 1607 O O . PHE A 1 209 ? -17.599 -21.637 41.489 1.00 90.56 209 PHE A O 1
ATOM 1614 N N . TYR A 1 210 ? -17.471 -21.984 43.701 1.00 89.94 210 TYR A N 1
ATOM 1615 C CA . TYR A 1 210 ? -16.636 -23.180 43.561 1.00 89.94 210 TYR A CA 1
ATOM 1616 C C . TYR A 1 210 ? -17.359 -24.328 42.855 1.00 89.94 210 TYR A C 1
ATOM 1618 O O . TYR A 1 210 ? -16.724 -25.104 42.135 1.00 89.94 210 TYR A O 1
ATOM 1626 N N . PHE A 1 211 ? -18.673 -24.448 43.047 1.00 91.19 211 PHE A N 1
ATOM 1627 C CA . PHE A 1 211 ? -19.482 -25.440 42.352 1.00 91.19 211 PHE A CA 1
ATOM 1628 C C . PHE A 1 211 ? -19.517 -25.182 40.840 1.00 91.19 211 PHE A C 1
ATOM 1630 O O . PHE A 1 211 ? -19.203 -26.089 40.066 1.00 91.19 211 PHE A O 1
ATOM 1637 N N . GLU A 1 212 ? -19.837 -23.959 40.411 1.00 88.38 212 GLU A N 1
ATOM 1638 C CA . GLU A 1 212 ? -19.937 -23.620 38.989 1.00 88.38 212 GLU A CA 1
ATOM 1639 C C . GLU A 1 212 ? -18.572 -23.613 38.294 1.00 88.38 212 GLU A C 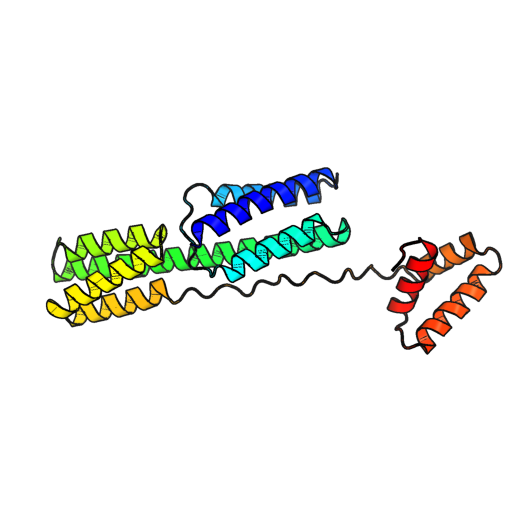1
ATOM 1641 O O . GLU A 1 212 ? -18.444 -24.164 37.199 1.00 88.38 212 GLU A O 1
ATOM 1646 N N . LEU A 1 213 ? -17.528 -23.099 38.957 1.00 89.31 213 LEU A N 1
ATOM 1647 C CA . LEU A 1 213 ? -16.156 -23.144 38.446 1.00 89.31 213 LEU A CA 1
ATOM 1648 C C . LEU A 1 213 ? -15.735 -24.589 38.155 1.00 89.31 213 LEU A C 1
ATOM 1650 O O . LEU A 1 213 ? -15.220 -24.899 37.081 1.00 89.31 213 LEU A O 1
ATOM 1654 N N . LYS A 1 214 ? -16.017 -25.506 39.089 1.00 88.94 214 LYS A N 1
ATOM 1655 C CA . LYS A 1 214 ? -15.695 -26.925 38.927 1.00 88.94 214 LYS A CA 1
ATOM 1656 C C . LYS A 1 214 ? -16.528 -27.587 37.832 1.00 88.94 214 LYS A C 1
ATOM 1658 O O . LYS A 1 214 ? -15.996 -28.431 37.116 1.00 88.94 214 LYS A O 1
ATOM 1663 N N . GLN A 1 215 ? -17.802 -27.221 37.676 1.00 88.38 215 GLN A N 1
ATOM 1664 C CA . GLN A 1 215 ? -18.622 -27.728 36.574 1.00 88.38 215 GLN A CA 1
ATOM 1665 C C . GLN A 1 215 ? -18.055 -27.317 35.215 1.00 88.38 215 GLN A C 1
ATOM 1667 O O . GLN A 1 215 ? -17.884 -28.179 34.358 1.00 88.38 215 GLN A O 1
ATOM 1672 N N . LEU A 1 216 ? -17.710 -26.043 35.025 1.00 85.06 216 LEU A N 1
ATOM 1673 C CA . LEU A 1 216 ? -17.156 -25.547 33.760 1.00 85.06 216 LEU A CA 1
ATOM 1674 C C . LEU A 1 216 ? -15.819 -26.218 33.423 1.00 85.06 216 LEU A C 1
ATOM 1676 O O . LEU A 1 216 ? -15.601 -26.623 32.281 1.00 85.06 216 LEU A O 1
ATOM 1680 N N . MET A 1 217 ? -14.978 -26.452 34.432 1.00 85.31 217 MET A N 1
ATOM 1681 C CA . MET A 1 217 ? -13.745 -27.221 34.257 1.00 85.31 217 MET A CA 1
ATOM 1682 C C . MET A 1 217 ? -14.002 -28.692 33.886 1.00 85.31 217 MET A C 1
ATOM 1684 O O . MET A 1 217 ? -13.287 -29.248 33.056 1.00 85.31 217 MET A O 1
ATOM 1688 N N . ILE A 1 218 ? -15.039 -29.333 34.445 1.00 85.44 218 ILE A N 1
ATOM 1689 C CA . ILE A 1 218 ? -15.450 -30.699 34.061 1.00 85.44 218 ILE A CA 1
ATOM 1690 C C . ILE A 1 218 ? -15.968 -30.741 32.615 1.00 85.44 218 ILE A C 1
ATOM 1692 O O . ILE A 1 218 ? -15.730 -31.724 31.915 1.00 85.44 218 ILE A O 1
ATOM 1696 N N . TYR A 1 219 ? -16.619 -29.675 32.145 1.00 79.56 219 TYR A N 1
ATOM 1697 C CA . TYR A 1 219 ? -17.043 -29.521 30.749 1.00 79.56 219 TYR A CA 1
ATOM 1698 C C . TYR A 1 219 ? -15.890 -29.217 29.775 1.00 79.56 219 TYR A C 1
ATOM 1700 O O . TYR A 1 219 ? -16.134 -29.049 28.582 1.00 79.56 219 TYR A O 1
ATOM 1708 N N . GLY A 1 220 ? -14.642 -29.203 30.252 1.00 77.44 220 GLY A N 1
ATOM 1709 C CA . GLY A 1 220 ? -13.446 -29.085 29.420 1.00 77.44 220 GLY A CA 1
ATOM 1710 C C . GLY A 1 220 ? -12.900 -27.665 29.274 1.00 77.44 220 GLY A C 1
ATOM 1711 O O . GLY A 1 220 ? -11.988 -27.474 28.475 1.00 77.44 220 GLY A O 1
ATOM 1712 N N . MET A 1 221 ? -13.416 -26.687 30.028 1.00 78.06 221 MET A N 1
ATOM 1713 C CA . MET A 1 221 ? -12.851 -25.333 30.057 1.00 78.06 221 MET A CA 1
ATOM 1714 C C . MET A 1 221 ? -11.601 -25.270 30.939 1.00 78.06 221 MET A C 1
ATOM 1716 O O . MET A 1 221 ? -11.512 -25.920 31.986 1.00 78.06 221 MET A O 1
ATOM 1720 N N . THR A 1 222 ? -10.635 -24.443 30.549 1.00 80.50 222 THR A N 1
ATOM 1721 C CA . THR A 1 222 ? -9.519 -24.073 31.428 1.00 80.50 222 THR A CA 1
ATOM 1722 C C . THR A 1 222 ? -10.010 -23.181 32.575 1.00 80.50 222 THR A C 1
ATOM 1724 O O . THR A 1 222 ? -11.093 -22.598 32.518 1.00 80.50 222 THR A O 1
ATOM 1727 N N . LYS A 1 223 ? -9.224 -23.068 33.654 1.00 81.38 223 LYS A N 1
ATOM 1728 C CA . LYS A 1 223 ? -9.600 -22.256 34.826 1.00 81.38 223 LYS A CA 1
ATOM 1729 C C . LYS A 1 223 ? -9.858 -20.789 34.449 1.00 81.38 223 LYS A C 1
ATOM 1731 O O . LYS A 1 223 ? -10.794 -20.187 34.959 1.00 81.38 223 LYS A O 1
ATOM 1736 N N . GLU A 1 224 ? -9.051 -20.239 33.550 1.00 76.56 224 GLU A N 1
ATOM 1737 C CA . GLU A 1 224 ? -9.151 -18.851 33.079 1.00 76.56 224 GLU A CA 1
ATOM 1738 C C . GLU A 1 224 ? -10.413 -18.626 32.234 1.00 76.56 224 GLU A C 1
ATOM 1740 O O . GLU A 1 224 ? -11.147 -17.663 32.456 1.00 76.56 224 GLU A O 1
ATOM 1745 N N . GLU A 1 225 ? -10.730 -19.562 31.335 1.00 75.69 225 GLU A N 1
ATOM 1746 C CA . GLU A 1 225 ? -11.968 -19.535 30.544 1.00 75.69 225 GLU A CA 1
ATOM 1747 C C . GLU A 1 225 ? -13.209 -19.654 31.433 1.00 75.69 225 GLU A C 1
ATOM 1749 O O . GLU A 1 225 ? -14.174 -18.912 31.253 1.00 75.69 225 GLU A O 1
ATOM 1754 N N . ALA A 1 226 ? -13.168 -20.539 32.431 1.00 82.06 226 ALA A N 1
ATOM 1755 C CA . ALA A 1 226 ? -14.263 -20.717 33.372 1.00 82.06 226 ALA A CA 1
ATOM 1756 C C . ALA A 1 226 ? -14.502 -19.454 34.222 1.00 82.06 226 ALA A C 1
ATOM 1758 O O . ALA A 1 226 ? -15.649 -19.064 34.418 1.00 82.06 226 ALA A O 1
ATOM 1759 N N . LEU A 1 227 ? -13.445 -18.773 34.681 1.00 84.88 227 LEU A N 1
ATOM 1760 C CA . LEU A 1 227 ? -13.566 -17.501 35.409 1.00 84.88 227 LEU A CA 1
ATOM 1761 C C . LEU A 1 227 ? -14.159 -16.387 34.537 1.00 84.88 227 LEU A C 1
ATOM 1763 O O . LEU A 1 227 ? -15.029 -15.646 34.995 1.00 84.88 227 LEU A O 1
ATOM 1767 N N . SER A 1 228 ? -13.734 -16.299 33.274 1.00 78.88 228 SER A N 1
ATOM 1768 C CA . SER A 1 228 ? -14.284 -15.338 32.312 1.00 78.88 228 SER A CA 1
ATOM 1769 C C . SER A 1 228 ? -15.771 -15.594 32.034 1.00 78.88 228 SER A C 1
ATOM 1771 O O . SER A 1 228 ? -16.573 -14.662 32.020 1.00 78.88 228 SER A O 1
ATOM 1773 N N . GLU A 1 229 ? -16.165 -16.857 31.874 1.00 81.75 229 GLU A N 1
ATOM 1774 C CA . GLU A 1 229 ? -17.556 -17.262 31.648 1.00 81.75 229 GLU A CA 1
ATOM 1775 C C . GLU A 1 229 ? -18.454 -16.956 32.860 1.00 81.75 229 GLU A C 1
ATOM 1777 O O . GLU A 1 229 ? -19.557 -16.428 32.707 1.00 81.75 229 GLU A O 1
ATOM 1782 N N . LEU A 1 230 ? -17.972 -17.223 34.078 1.00 84.88 230 LEU A N 1
ATOM 1783 C CA . LEU A 1 230 ? -18.683 -16.894 35.319 1.00 84.88 230 LEU A CA 1
ATOM 1784 C C . LEU A 1 230 ? -18.877 -15.387 35.494 1.00 84.88 230 LEU A C 1
ATOM 1786 O O . LEU A 1 230 ? -19.958 -14.939 35.877 1.00 84.88 230 LEU A O 1
ATOM 1790 N N . TRP A 1 231 ? -17.851 -14.601 35.176 1.00 82.31 231 TRP A N 1
ATOM 1791 C CA . TRP A 1 231 ? -17.932 -13.146 35.212 1.00 82.31 231 TRP A CA 1
ATOM 1792 C C . TRP A 1 231 ? -18.967 -12.602 34.228 1.00 82.31 231 TRP A C 1
ATOM 1794 O O . TRP A 1 231 ? -19.820 -11.805 34.617 1.00 82.31 231 TRP A O 1
ATOM 1804 N N . LYS A 1 232 ? -18.967 -13.083 32.978 1.00 80.31 232 LYS A N 1
ATOM 1805 C CA . LYS A 1 232 ? -19.956 -12.680 31.962 1.00 80.31 232 LYS A CA 1
ATOM 1806 C C . LYS A 1 232 ? -21.391 -12.937 32.416 1.00 80.31 232 LYS A C 1
ATOM 1808 O O . LYS A 1 232 ? -22.242 -12.056 32.294 1.00 80.31 232 LYS A O 1
ATOM 1813 N N . ARG A 1 233 ? -21.648 -14.109 33.010 1.00 79.56 233 ARG A N 1
ATOM 1814 C CA . ARG A 1 233 ? -22.972 -14.480 33.545 1.00 79.56 233 ARG A CA 1
ATOM 1815 C C . ARG A 1 233 ? -23.443 -13.559 34.663 1.00 79.56 233 ARG A C 1
ATOM 1817 O O . ARG A 1 233 ? -24.637 -13.294 34.757 1.00 79.56 233 ARG A O 1
ATOM 1824 N N . LEU A 1 234 ? -22.524 -13.080 35.497 1.00 76.12 234 LEU A N 1
ATOM 1825 C CA . LEU A 1 234 ? -22.838 -12.174 36.599 1.00 76.12 234 LEU A CA 1
ATOM 1826 C C . LEU A 1 234 ? -23.026 -10.721 36.163 1.00 76.12 234 LEU A C 1
ATOM 1828 O O . LEU A 1 234 ? -23.891 -10.034 36.698 1.00 76.12 234 LEU A O 1
ATOM 1832 N N . VAL A 1 235 ? -22.226 -10.251 35.206 1.00 72.81 235 VAL A N 1
ATOM 1833 C CA . VAL A 1 235 ? -22.264 -8.860 34.726 1.00 72.81 235 VAL A CA 1
ATOM 1834 C C . VAL A 1 235 ? -23.358 -8.652 33.665 1.00 72.81 235 VAL A C 1
ATOM 1836 O O . VAL A 1 235 ? -23.702 -7.520 33.334 1.00 72.81 235 VAL A O 1
ATOM 1839 N N . GLY A 1 236 ? -23.985 -9.732 33.185 1.00 57.97 236 GLY A N 1
ATOM 1840 C CA . GLY A 1 236 ? -25.112 -9.673 32.252 1.00 57.97 236 GLY A CA 1
ATOM 1841 C C . GLY A 1 236 ? -24.700 -9.462 30.794 1.00 57.97 236 GLY A C 1
ATOM 1842 O O . GLY A 1 236 ? -25.545 -9.115 29.967 1.00 57.97 236 GLY A O 1
ATOM 1843 N N . GLU A 1 237 ? -23.428 -9.697 30.460 1.00 48.41 237 GLU A N 1
ATOM 1844 C CA . GLU A 1 237 ? -22.977 -9.794 29.072 1.00 48.41 237 GLU A CA 1
ATOM 1845 C C . GLU A 1 237 ? -23.510 -11.110 28.494 1.00 48.41 237 GLU A C 1
ATOM 1847 O O . GLU A 1 237 ? -22.949 -12.190 28.686 1.00 48.41 237 GLU A O 1
ATOM 1852 N N . THR A 1 238 ? -24.672 -11.024 27.850 1.00 39.53 238 THR A N 1
ATOM 1853 C CA . THR A 1 238 ? -25.278 -12.146 27.133 1.00 39.53 238 THR A CA 1
ATOM 1854 C C . THR A 1 238 ? -24.427 -12.481 25.910 1.00 39.53 238 THR A C 1
ATOM 1856 O O . THR A 1 238 ? -24.020 -11.588 25.167 1.00 39.53 238 THR A O 1
ATOM 1859 N N . THR A 1 239 ? -24.118 -13.771 25.766 1.00 41.44 239 THR A N 1
ATOM 1860 C CA . THR A 1 239 ? -23.396 -14.367 24.633 1.00 41.44 239 THR A CA 1
ATOM 1861 C C . THR A 1 239 ? -24.212 -14.356 23.349 1.00 41.44 239 THR A C 1
ATOM 1863 O O . THR A 1 239 ? -25.461 -14.432 23.428 1.00 41.44 239 THR A O 1
#